Protein AF-A0A7U6L8L2-F1 (afdb_monomer_lite)

Foldseek 3Di:
DVVVVVVVVVVVVVPPPDPPQAPQCAVVADPDDDDDQPQQEKKWKDFDADPQKKKKKKFWWDDPRYQDPDQDPVVVVVCVDPVNVCVRQPDDDLPPLVQECAWRIKMWIWDPPVFTKIKIWTWGHHNVSDIDIDIDIDGDDPVLRVLLVVLLVVSQPDRDTHMYTDGPDTMWMWIDHRGMIIIDDLVPDDPSRVSNVVSVCVRCVVVDDPNVVVSVVVRVVVVVVVVCVVVVHDPVNVVVVD

pLDDT: mean 79.62, std 19.55, range [29.61, 98.56]

Radius of gyration: 21.27 Å; chains: 1; bounding box: 52×47×81 Å

Secondary structure (DSSP, 8-state):
-HHHHHHHHHHHTT-S---TTS-TTGGG-----SS---EEEEEEEEE----SSEEEEEESSPPTT-S----SHHHHHHH-SHHHHHHHHT---TT-GGGTTEEEEEEEEEEEESEEEEEEEEEEE-TTS-EEEEEEEE---HHHHHHHHHHHHHHHH----EEEEEES-S-EEEEEETTEEEEE-GGG--HHHHHHHHHHHHHTTTTS-HHHHHHHHHHHHHHHHHHHHHTT--HHHHHTT-

Structure (mmCIF, N/CA/C/O backbone):
data_AF-A0A7U6L8L2-F1
#
_entry.id   AF-A0A7U6L8L2-F1
#
loop_
_atom_site.group_PDB
_atom_site.id
_atom_site.type_symbol
_atom_site.label_atom_id
_atom_site.label_alt_id
_atom_site.label_comp_id
_atom_site.label_asym_id
_atom_site.label_entity_id
_atom_site.label_seq_id
_atom_site.pdbx_PDB_ins_code
_atom_site.Cartn_x
_atom_site.Cartn_y
_atom_site.Cartn_z
_atom_site.occupancy
_atom_site.B_iso_or_equiv
_atom_site.auth_seq_id
_atom_site.auth_comp_id
_atom_site.auth_asym_id
_atom_site.auth_atom_id
_atom_site.pdbx_PDB_model_num
ATOM 1 N N . MET A 1 1 ? 17.438 -19.383 -56.020 1.00 48.81 1 MET A N 1
ATOM 2 C CA . MET A 1 1 ? 16.229 -19.776 -55.254 1.00 48.81 1 MET A CA 1
ATOM 3 C C . MET A 1 1 ? 16.523 -20.177 -53.806 1.00 48.81 1 MET A C 1
ATOM 5 O O . MET A 1 1 ? 15.829 -19.690 -52.927 1.00 48.81 1 MET A O 1
ATOM 9 N N . ILE A 1 2 ? 17.578 -20.956 -53.531 1.00 43.34 2 ILE A N 1
ATOM 10 C CA . ILE A 1 2 ? 17.928 -21.450 -52.177 1.00 43.34 2 ILE A CA 1
ATOM 11 C C . ILE A 1 2 ? 18.178 -20.325 -51.143 1.00 43.34 2 ILE A C 1
ATOM 13 O O . ILE A 1 2 ? 17.771 -20.446 -49.993 1.00 43.34 2 ILE A O 1
ATOM 17 N N . LYS A 1 3 ? 18.731 -19.172 -51.554 1.00 38.34 3 LYS A N 1
ATOM 18 C CA . LYS A 1 3 ? 18.965 -18.026 -50.648 1.00 38.34 3 LYS A CA 1
ATOM 19 C C . LYS A 1 3 ? 17.686 -17.360 -50.105 1.00 38.34 3 LYS A C 1
ATOM 21 O O . LYS A 1 3 ? 17.733 -16.796 -49.020 1.00 38.34 3 LYS A O 1
ATOM 26 N N . LYS A 1 4 ? 16.546 -17.435 -50.813 1.00 39.81 4 LYS A N 1
ATOM 27 C CA . LYS A 1 4 ? 15.273 -16.851 -50.336 1.00 39.81 4 LYS A CA 1
ATOM 28 C C . LYS A 1 4 ? 14.567 -17.747 -49.308 1.00 39.81 4 LYS A C 1
ATOM 30 O O . LYS A 1 4 ? 13.945 -17.227 -48.392 1.00 39.81 4 LYS A O 1
ATOM 35 N N . ILE A 1 5 ? 14.725 -19.070 -49.414 1.00 50.59 5 ILE A N 1
ATOM 36 C CA . ILE A 1 5 ? 14.160 -20.034 -48.453 1.00 50.59 5 ILE A CA 1
ATOM 37 C C . ILE A 1 5 ? 14.922 -19.985 -47.122 1.00 50.59 5 ILE A C 1
ATOM 39 O O . ILE A 1 5 ? 14.301 -20.038 -46.067 1.00 50.59 5 ILE A O 1
ATOM 43 N N . LEU A 1 6 ? 16.246 -19.782 -47.155 1.00 39.09 6 LEU A N 1
ATOM 44 C CA . LEU A 1 6 ? 17.043 -19.608 -45.936 1.00 39.09 6 LEU A CA 1
ATOM 45 C C . LEU A 1 6 ? 16.672 -18.319 -45.183 1.00 39.09 6 LEU A C 1
ATOM 47 O O . LEU A 1 6 ? 16.609 -18.323 -43.962 1.00 39.09 6 LEU A O 1
ATOM 51 N N . PHE A 1 7 ? 16.356 -17.237 -45.903 1.00 39.62 7 PHE A N 1
ATOM 52 C CA . PHE A 1 7 ? 15.913 -15.980 -45.292 1.00 39.62 7 PHE A CA 1
ATOM 53 C C . PHE A 1 7 ? 14.522 -16.109 -44.652 1.00 39.62 7 PHE A C 1
ATOM 55 O O . PHE A 1 7 ? 14.293 -15.584 -43.570 1.00 39.62 7 PHE A O 1
ATOM 62 N N . ILE A 1 8 ? 13.612 -16.870 -45.270 1.00 46.16 8 ILE A N 1
ATOM 63 C CA . ILE A 1 8 ? 12.299 -17.179 -44.684 1.00 46.16 8 ILE A CA 1
ATOM 64 C C . ILE A 1 8 ? 12.443 -18.115 -43.475 1.00 46.16 8 ILE A C 1
ATOM 66 O O . ILE A 1 8 ? 11.781 -17.890 -42.472 1.00 46.16 8 ILE A O 1
ATOM 70 N N . MET A 1 9 ? 13.355 -19.095 -43.499 1.00 40.25 9 MET A N 1
ATOM 71 C CA . MET A 1 9 ? 13.634 -19.923 -42.318 1.00 40.25 9 MET A CA 1
ATOM 72 C C . MET A 1 9 ? 14.294 -19.139 -41.178 1.00 40.25 9 MET A C 1
ATOM 74 O O . MET A 1 9 ? 13.956 -19.415 -40.039 1.00 40.25 9 MET A O 1
ATOM 78 N N . ILE A 1 10 ? 15.133 -18.131 -41.452 1.00 43.34 10 ILE A N 1
ATOM 79 C CA . ILE A 1 10 ? 15.680 -17.220 -40.422 1.00 43.34 10 ILE A CA 1
ATOM 80 C C . ILE A 1 10 ? 14.584 -16.302 -39.849 1.00 43.34 10 ILE A C 1
ATOM 82 O O . ILE A 1 10 ? 14.576 -16.009 -38.656 1.00 43.34 10 ILE A O 1
ATOM 86 N N . MET A 1 11 ? 13.620 -15.885 -40.675 1.00 32.75 11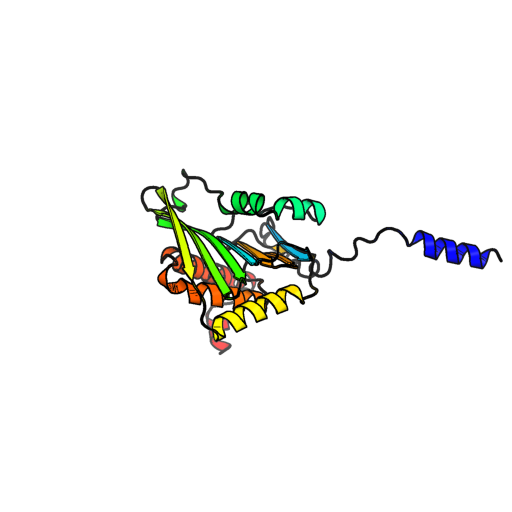 MET A N 1
ATOM 87 C CA . MET A 1 11 ? 12.469 -15.090 -40.224 1.00 32.75 11 MET A CA 1
ATOM 88 C C . MET A 1 11 ? 11.449 -15.929 -39.434 1.00 32.75 11 MET A C 1
ATOM 90 O O . MET A 1 11 ? 10.805 -15.401 -38.535 1.00 32.75 11 MET A O 1
ATOM 94 N N . ILE A 1 12 ? 11.328 -17.232 -39.717 1.00 39.94 12 ILE A N 1
ATOM 95 C CA . ILE A 1 12 ? 10.442 -18.161 -38.992 1.00 39.94 12 ILE A CA 1
ATOM 96 C C . ILE A 1 12 ? 11.136 -18.749 -37.748 1.00 39.94 12 ILE A C 1
ATOM 98 O O . ILE A 1 12 ? 10.475 -18.968 -36.737 1.00 39.94 12 ILE A O 1
ATOM 102 N N . SER A 1 13 ? 12.463 -18.926 -37.750 1.00 32.91 13 SER A N 1
ATOM 103 C CA . SER A 1 13 ? 13.227 -19.368 -36.570 1.00 32.91 13 SER A CA 1
ATOM 104 C C . SER A 1 13 ? 13.398 -18.279 -35.508 1.00 32.91 13 SER A C 1
ATOM 106 O O . SER A 1 13 ? 13.868 -18.577 -34.416 1.00 32.91 13 SER A O 1
ATOM 108 N N . ASN A 1 14 ? 13.005 -17.038 -35.811 1.00 31.36 14 ASN A N 1
ATOM 109 C CA . ASN A 1 14 ? 12.855 -15.961 -34.831 1.00 31.36 14 ASN A CA 1
ATOM 110 C C . ASN A 1 14 ? 11.436 -15.869 -34.248 1.00 31.36 14 ASN A C 1
ATOM 112 O O . ASN A 1 14 ? 11.175 -14.988 -33.437 1.00 31.36 14 ASN A O 1
ATOM 116 N N . ILE A 1 15 ? 10.538 -16.811 -34.564 1.00 35.72 15 ILE A N 1
ATOM 117 C CA . ILE A 1 15 ? 9.356 -17.080 -33.731 1.00 35.72 15 ILE A CA 1
ATOM 118 C C . ILE A 1 15 ? 9.790 -18.035 -32.610 1.00 35.72 15 ILE A C 1
ATOM 120 O O . ILE A 1 15 ? 9.307 -19.153 -32.457 1.00 35.72 15 ILE A O 1
ATOM 124 N N . VAL A 1 16 ? 10.772 -17.591 -31.832 1.00 29.61 16 VAL A N 1
ATOM 125 C CA . VAL A 1 16 ? 10.912 -18.022 -30.448 1.00 29.61 16 VAL A CA 1
ATOM 126 C C . VAL A 1 16 ? 10.099 -16.997 -29.683 1.00 29.61 16 VAL A C 1
ATOM 128 O O . VAL A 1 16 ? 10.409 -15.813 -29.756 1.00 29.61 16 VAL A O 1
ATOM 131 N N . TYR A 1 17 ? 9.026 -17.443 -29.029 1.00 37.16 17 TYR A N 1
ATOM 132 C CA . TYR A 1 17 ? 8.234 -16.645 -28.096 1.00 37.16 17 TYR A CA 1
ATOM 133 C C . TYR A 1 17 ? 9.176 -15.822 -27.203 1.00 37.16 17 TYR A C 1
ATOM 135 O O . TYR A 1 17 ? 9.790 -16.364 -26.283 1.00 37.16 17 TYR A O 1
ATOM 143 N N . SER A 1 18 ? 9.347 -14.533 -27.508 1.00 30.53 18 SER A N 1
ATOM 144 C CA . SER A 1 18 ? 10.172 -13.644 -26.706 1.00 30.53 18 SER A CA 1
ATOM 145 C C . SER A 1 18 ? 9.312 -13.096 -25.571 1.00 30.53 18 SER A C 1
ATOM 147 O O . SER A 1 18 ? 8.365 -12.336 -25.764 1.00 30.53 18 SER A O 1
ATOM 149 N N . GLU A 1 19 ? 9.656 -13.483 -24.346 1.00 36.69 19 GLU A N 1
ATOM 150 C CA . GLU A 1 19 ? 9.298 -12.783 -23.111 1.00 36.69 19 GLU A CA 1
ATOM 151 C C . GLU A 1 19 ? 9.963 -11.391 -23.067 1.00 36.69 19 GLU A C 1
ATOM 153 O O . GLU A 1 19 ? 10.765 -11.074 -22.185 1.00 36.69 19 GLU A O 1
ATOM 158 N N . GLU A 1 20 ? 9.689 -10.536 -24.050 1.00 40.91 20 GLU A N 1
ATOM 159 C CA . GLU A 1 20 ? 10.358 -9.235 -24.183 1.00 40.91 20 GLU A CA 1
ATOM 160 C C . GLU A 1 20 ? 9.822 -8.163 -23.227 1.00 40.91 20 GLU A C 1
ATOM 162 O O . GLU A 1 20 ? 10.378 -7.075 -23.142 1.00 40.91 20 GLU A O 1
ATOM 167 N N . TYR A 1 21 ? 8.792 -8.469 -22.440 1.00 48.25 21 TYR A N 1
ATOM 168 C CA . TYR A 1 21 ? 8.048 -7.452 -21.703 1.00 48.25 21 TYR A CA 1
ATOM 169 C C . TYR A 1 21 ? 8.384 -7.338 -20.209 1.00 48.25 21 TYR A C 1
ATOM 171 O O . TYR A 1 21 ? 8.070 -6.321 -19.613 1.00 48.25 21 TYR A O 1
ATOM 179 N N . PHE A 1 22 ? 9.076 -8.283 -19.565 1.00 57.56 22 PHE A N 1
ATOM 180 C CA . PHE A 1 22 ? 9.413 -8.167 -18.130 1.00 57.56 22 PHE A CA 1
ATOM 181 C C . PHE A 1 22 ? 10.868 -7.721 -17.897 1.00 57.56 22 PHE A C 1
ATOM 183 O O . PHE A 1 22 ? 11.613 -8.346 -17.141 1.00 57.56 22 PHE A O 1
ATOM 190 N N . ARG A 1 23 ? 11.315 -6.669 -18.601 1.00 51.56 23 ARG A N 1
ATOM 191 C CA . ARG A 1 23 ? 12.708 -6.177 -18.533 1.00 51.56 23 ARG A CA 1
ATOM 192 C C . ARG A 1 23 ? 12.883 -4.665 -18.394 1.00 51.56 23 ARG A C 1
ATOM 194 O O . ARG A 1 23 ? 13.972 -4.269 -17.988 1.00 51.56 23 ARG A O 1
ATOM 201 N N . ASP A 1 24 ? 11.868 -3.839 -18.652 1.00 57.28 24 ASP A N 1
ATOM 202 C CA . ASP A 1 24 ? 12.045 -2.375 -18.726 1.00 57.28 24 ASP A CA 1
ATOM 203 C C . ASP A 1 24 ? 12.594 -1.779 -17.424 1.00 57.28 24 ASP A C 1
ATOM 205 O O . ASP A 1 24 ? 13.433 -0.880 -17.446 1.00 57.28 24 ASP A O 1
ATOM 209 N N . LEU A 1 25 ? 12.193 -2.336 -16.277 1.00 56.94 25 LEU A N 1
ATOM 210 C CA . LEU A 1 25 ? 12.665 -1.874 -14.970 1.00 56.94 25 LEU A CA 1
ATOM 211 C C . LEU A 1 25 ? 13.919 -2.587 -14.441 1.00 56.94 25 LEU A C 1
ATOM 213 O O . LEU A 1 25 ? 14.456 -2.184 -13.410 1.00 56.94 25 LEU A O 1
ATOM 217 N N . LYS A 1 26 ? 14.432 -3.603 -15.143 1.00 49.94 26 LYS A N 1
ATOM 218 C CA . LYS A 1 26 ? 15.607 -4.376 -14.700 1.00 49.94 26 LYS A CA 1
ATOM 219 C C . LYS A 1 26 ? 16.873 -3.512 -14.608 1.00 49.94 26 LYS A C 1
ATOM 221 O O . LYS A 1 26 ? 17.771 -3.809 -13.831 1.00 49.94 26 LYS A O 1
ATOM 226 N N . TYR A 1 27 ? 16.938 -2.422 -15.370 1.00 45.12 27 TYR A N 1
ATOM 227 C CA . TYR A 1 27 ? 18.071 -1.493 -15.375 1.00 45.12 27 TYR A CA 1
ATOM 228 C C . TYR A 1 27 ? 18.086 -0.513 -14.188 1.00 45.12 27 TYR A C 1
ATOM 230 O O . TYR A 1 27 ? 19.086 0.173 -13.996 1.00 45.12 27 TYR A O 1
ATOM 238 N N . PHE A 1 28 ? 17.025 -0.475 -13.370 1.00 50.78 28 PHE A N 1
ATOM 239 C CA . PHE A 1 28 ? 16.993 0.266 -12.100 1.00 50.78 28 PHE A CA 1
ATOM 240 C C . PHE A 1 28 ? 17.526 -0.563 -10.919 1.00 50.78 28 PHE A C 1
ATOM 242 O O . PHE A 1 28 ? 17.421 -0.137 -9.769 1.00 50.78 28 PHE A O 1
ATOM 249 N N . GLU A 1 29 ? 18.086 -1.754 -11.174 1.00 49.66 29 GLU A N 1
ATOM 250 C CA . GLU A 1 29 ? 18.774 -2.533 -10.146 1.00 49.66 29 GLU A CA 1
ATOM 251 C C . GLU A 1 29 ? 19.858 -1.673 -9.477 1.00 49.66 29 GLU A C 1
ATOM 253 O O . GLU A 1 29 ? 20.741 -1.124 -10.138 1.00 49.66 29 GLU A O 1
ATOM 258 N N . TYR A 1 30 ? 19.799 -1.566 -8.145 1.00 49.44 30 TYR A N 1
ATOM 259 C CA . TYR A 1 30 ? 20.878 -0.962 -7.372 1.00 49.44 30 TYR A CA 1
ATOM 260 C C . TYR A 1 30 ? 22.165 -1.741 -7.660 1.00 49.44 30 TYR A C 1
ATOM 262 O O . TYR A 1 30 ? 22.323 -2.884 -7.225 1.00 49.44 30 TYR A O 1
ATOM 270 N N . ALA A 1 31 ? 23.082 -1.122 -8.405 1.00 41.44 31 ALA A N 1
ATOM 271 C CA . ALA A 1 31 ? 24.389 -1.700 -8.658 1.00 41.44 31 ALA A CA 1
ATOM 272 C C . ALA A 1 31 ? 25.103 -1.941 -7.319 1.00 41.44 31 ALA A C 1
ATOM 274 O O . ALA A 1 31 ? 25.071 -1.093 -6.421 1.00 41.44 31 ALA A O 1
ATOM 275 N N . TYR A 1 32 ? 25.731 -3.112 -7.198 1.00 42.34 32 TYR A N 1
ATOM 276 C CA . TYR A 1 32 ? 26.595 -3.475 -6.080 1.00 42.34 32 TYR A CA 1
ATOM 277 C C . TYR A 1 32 ? 27.596 -2.350 -5.817 1.00 42.34 32 TYR A C 1
ATOM 279 O O . TYR A 1 32 ? 28.474 -2.095 -6.638 1.00 42.34 32 TYR A O 1
ATOM 287 N N . ILE A 1 33 ? 27.502 -1.706 -4.658 1.00 39.75 33 ILE A N 1
ATOM 288 C CA . ILE A 1 33 ? 28.600 -0.896 -4.140 1.00 39.75 33 ILE A CA 1
ATOM 289 C C . ILE A 1 33 ? 28.759 -1.272 -2.676 1.00 39.75 33 ILE A C 1
ATOM 291 O O . ILE A 1 33 ? 27.804 -1.181 -1.907 1.00 39.75 33 ILE A O 1
ATOM 295 N N . ASN A 1 34 ? 29.962 -1.742 -2.342 1.00 38.78 34 ASN A N 1
ATOM 296 C CA . ASN A 1 34 ? 30.414 -2.036 -0.986 1.00 38.78 34 ASN A CA 1
ATOM 297 C C . ASN A 1 34 ? 29.992 -0.931 0.003 1.00 38.78 34 ASN A C 1
ATOM 299 O O . ASN A 1 34 ? 30.147 0.245 -0.332 1.00 38.78 34 ASN A O 1
ATOM 303 N N . PRO A 1 35 ? 29.541 -1.273 1.225 1.00 45.44 35 PRO A N 1
ATOM 304 C CA . PRO A 1 35 ? 29.482 -2.614 1.826 1.00 45.44 35 PRO A CA 1
ATOM 305 C C . PRO A 1 35 ? 28.251 -3.430 1.364 1.00 45.44 35 PRO A C 1
ATOM 307 O O . PRO A 1 35 ? 27.334 -2.866 0.765 1.00 45.44 35 PRO A O 1
ATOM 310 N N . PRO A 1 36 ? 28.205 -4.760 1.600 1.00 45.50 36 PRO A N 1
ATOM 311 C CA . PRO A 1 36 ? 27.124 -5.614 1.116 1.00 45.50 36 PRO A CA 1
ATOM 312 C C . PRO A 1 36 ? 25.830 -5.306 1.871 1.00 45.50 36 PRO A C 1
ATOM 314 O O . PRO A 1 36 ? 25.590 -5.794 2.972 1.00 45.50 36 PRO A O 1
ATOM 317 N N . ILE A 1 37 ? 24.973 -4.494 1.264 1.00 50.16 37 ILE A N 1
ATOM 318 C CA . ILE A 1 37 ? 23.575 -4.418 1.667 1.00 50.16 37 ILE A CA 1
ATOM 319 C C . ILE A 1 37 ? 22.944 -5.747 1.243 1.00 50.16 37 ILE A C 1
ATOM 321 O O . ILE A 1 37 ? 23.036 -6.125 0.075 1.00 50.16 37 ILE A O 1
ATOM 325 N N . SER A 1 38 ? 22.338 -6.474 2.186 1.00 49.59 38 SER A N 1
ATOM 326 C CA . SER A 1 38 ? 21.529 -7.656 1.873 1.00 49.59 38 SER A CA 1
ATOM 327 C C . SER A 1 38 ? 20.397 -7.228 0.939 1.00 49.59 38 SER A C 1
ATOM 329 O O . SER A 1 38 ? 19.406 -6.641 1.368 1.00 49.59 38 SER A O 1
ATOM 331 N N . ILE A 1 39 ? 20.572 -7.472 -0.357 1.00 52.81 39 ILE A N 1
ATOM 332 C CA . ILE A 1 39 ? 19.484 -7.447 -1.324 1.00 52.81 39 ILE A CA 1
ATOM 333 C C . ILE A 1 39 ? 18.748 -8.764 -1.128 1.00 52.81 39 ILE A C 1
ATOM 335 O O . ILE A 1 39 ? 19.215 -9.816 -1.574 1.00 52.81 39 ILE A O 1
ATOM 339 N N . SER A 1 40 ? 17.616 -8.729 -0.442 1.00 56.94 40 SER A N 1
ATOM 340 C CA . SER A 1 40 ? 16.796 -9.928 -0.274 1.00 56.94 40 SER A CA 1
ATOM 341 C C . SER A 1 40 ? 15.349 -9.740 -0.731 1.00 56.94 40 SER A C 1
ATOM 343 O O . SER A 1 40 ? 14.648 -10.744 -0.912 1.00 56.94 40 SER A O 1
ATOM 345 N N . GLU A 1 41 ? 14.974 -8.503 -1.069 1.00 71.94 41 GLU A N 1
ATOM 346 C CA . GLU A 1 41 ? 13.661 -8.108 -1.563 1.00 71.94 41 GLU A CA 1
ATOM 347 C C . GLU A 1 41 ? 13.691 -7.637 -3.022 1.00 71.94 41 GLU A C 1
ATOM 349 O O . GLU A 1 41 ? 14.720 -7.241 -3.583 1.00 71.94 41 GLU A O 1
ATOM 354 N N . ARG A 1 42 ? 12.528 -7.727 -3.668 1.00 80.00 42 ARG A N 1
ATOM 355 C CA . ARG A 1 42 ? 12.320 -7.277 -5.042 1.00 80.00 42 ARG A CA 1
ATOM 356 C C . ARG A 1 42 ? 11.038 -6.488 -5.142 1.00 80.00 42 ARG A C 1
ATOM 358 O O . ARG A 1 42 ? 9.999 -6.925 -4.653 1.00 80.00 42 ARG A O 1
ATOM 365 N N . ASN A 1 43 ? 11.140 -5.384 -5.859 1.00 86.06 43 ASN A N 1
ATOM 366 C CA . ASN A 1 43 ? 10.008 -4.607 -6.309 1.00 86.06 43 ASN A CA 1
ATOM 367 C C . ASN A 1 43 ? 9.533 -5.154 -7.655 1.00 86.06 43 ASN A C 1
ATOM 369 O O . ASN A 1 43 ? 10.350 -5.553 -8.487 1.00 86.06 43 ASN A O 1
ATOM 373 N N . TYR A 1 44 ? 8.225 -5.135 -7.874 1.00 89.62 44 TYR A N 1
ATOM 374 C CA . TYR A 1 44 ? 7.560 -5.622 -9.072 1.00 89.62 44 TYR A CA 1
ATOM 375 C C . TYR A 1 44 ? 6.600 -4.560 -9.602 1.00 89.62 44 TYR A C 1
ATOM 377 O O . TYR A 1 44 ? 5.847 -3.955 -8.843 1.00 89.62 44 TYR A O 1
ATOM 385 N N . VAL A 1 45 ? 6.591 -4.371 -10.915 1.00 91.94 45 VAL A N 1
ATOM 386 C CA . VAL A 1 45 ? 5.557 -3.625 -11.634 1.00 91.94 45 VAL A CA 1
ATOM 387 C C . VAL A 1 45 ? 5.101 -4.512 -12.778 1.00 91.94 45 VAL A C 1
ATOM 389 O O . VAL A 1 45 ? 5.900 -4.923 -13.615 1.00 91.94 45 VAL A O 1
ATOM 392 N N . ILE A 1 46 ? 3.825 -4.865 -12.803 1.00 92.06 46 ILE A N 1
ATOM 393 C CA . ILE A 1 46 ? 3.300 -5.904 -13.680 1.00 92.06 46 ILE A CA 1
ATOM 394 C C . ILE A 1 46 ? 2.047 -5.378 -14.357 1.00 92.06 46 ILE A C 1
ATOM 396 O O . ILE A 1 46 ? 1.067 -5.044 -13.697 1.00 92.06 46 ILE A O 1
ATOM 400 N N . LYS A 1 47 ? 2.050 -5.368 -15.689 1.00 91.19 47 LYS A N 1
ATOM 401 C CA . LYS A 1 47 ? 0.816 -5.221 -16.462 1.00 91.19 47 LYS A CA 1
ATOM 402 C C . LYS A 1 47 ? -0.006 -6.495 -16.340 1.00 91.19 47 LYS A C 1
ATOM 404 O O . LYS A 1 47 ? 0.443 -7.575 -16.759 1.00 91.19 47 LYS A O 1
ATOM 409 N N . HIS A 1 48 ? -1.186 -6.362 -15.755 1.00 91.38 48 HIS A N 1
ATOM 410 C CA . HIS A 1 48 ? -2.087 -7.469 -15.485 1.00 91.38 48 HIS A CA 1
ATOM 411 C C . HIS A 1 48 ? -3.515 -6.947 -15.346 1.00 91.38 48 HIS A C 1
ATOM 413 O O . HIS A 1 48 ? -3.750 -5.971 -14.644 1.00 91.38 48 HIS A O 1
ATOM 419 N N . LYS A 1 49 ? -4.464 -7.604 -16.013 1.00 92.12 49 LYS A N 1
ATOM 420 C CA . LYS A 1 49 ? -5.875 -7.234 -15.931 1.00 92.12 49 LYS A CA 1
ATOM 421 C C . LYS A 1 49 ? -6.474 -7.800 -14.645 1.00 92.12 49 LYS A C 1
ATOM 423 O O . LYS A 1 49 ? -6.580 -9.015 -14.510 1.00 92.12 49 LYS A O 1
ATOM 428 N N . ASN A 1 50 ? -6.870 -6.919 -13.738 1.00 88.56 50 ASN A N 1
ATOM 429 C CA . ASN A 1 50 ? -7.480 -7.246 -12.455 1.00 88.56 50 ASN A CA 1
ATOM 430 C C . ASN A 1 50 ? -9.006 -7.059 -12.494 1.00 88.56 50 ASN A C 1
ATOM 432 O O . ASN A 1 50 ? -9.605 -6.728 -13.521 1.00 88.56 50 ASN A O 1
ATOM 436 N N . GLU A 1 51 ? -9.648 -7.269 -11.344 1.00 82.19 51 GLU A N 1
ATOM 437 C CA . GLU A 1 51 ? -11.027 -6.839 -11.116 1.00 82.19 51 GLU A CA 1
ATOM 438 C C . GLU A 1 51 ? -11.174 -5.319 -11.307 1.00 82.19 51 GLU A C 1
ATOM 440 O O . GLU A 1 51 ? -10.226 -4.558 -11.128 1.00 82.19 51 GLU A O 1
ATOM 445 N N . ASN A 1 52 ? -12.389 -4.857 -11.620 1.00 81.25 52 ASN A N 1
ATOM 446 C CA . ASN A 1 52 ? -12.692 -3.434 -11.811 1.00 81.25 52 ASN A CA 1
ATOM 447 C C . ASN A 1 52 ? -12.806 -2.672 -10.470 1.00 81.25 52 ASN A C 1
ATOM 449 O O . ASN A 1 52 ? -13.811 -2.019 -10.185 1.00 81.25 52 ASN A O 1
ATOM 453 N N . LYS A 1 53 ? -11.798 -2.821 -9.610 1.00 88.56 53 LYS A N 1
ATOM 454 C CA . LYS A 1 53 ? -11.628 -2.120 -8.335 1.00 88.56 53 LYS A CA 1
ATOM 455 C C . LYS A 1 53 ? -10.139 -1.892 -8.101 1.00 88.56 53 LYS A C 1
ATOM 457 O O . LYS A 1 53 ? -9.324 -2.703 -8.533 1.00 88.56 53 LYS A O 1
ATOM 462 N N . THR A 1 54 ? -9.797 -0.824 -7.388 1.00 95.44 54 THR A N 1
ATOM 463 C CA . THR A 1 54 ? -8.409 -0.607 -6.962 1.00 95.44 54 THR A CA 1
ATOM 464 C C . THR A 1 54 ? -8.239 -1.055 -5.518 1.00 95.44 54 THR A C 1
ATOM 466 O O . THR A 1 54 ? -9.038 -0.685 -4.658 1.00 95.44 54 THR A O 1
ATOM 469 N N . VAL A 1 55 ? -7.209 -1.852 -5.243 1.00 97.25 55 VAL A N 1
ATOM 470 C CA . VAL A 1 55 ? -6.850 -2.304 -3.894 1.00 97.25 55 VAL A CA 1
ATOM 471 C C . VAL A 1 55 ? -5.434 -1.851 -3.582 1.00 97.25 55 VAL A C 1
ATOM 473 O O . VAL A 1 55 ? -4.530 -2.028 -4.392 1.00 97.25 55 VAL A O 1
ATOM 476 N N . PHE A 1 56 ? -5.243 -1.277 -2.402 1.00 96.88 56 PHE A N 1
ATOM 477 C CA . PHE A 1 56 ? -3.959 -0.770 -1.945 1.00 96.88 56 PHE A CA 1
ATOM 478 C C . PHE A 1 56 ? -3.635 -1.387 -0.584 1.00 96.88 56 PHE A C 1
ATOM 480 O O . PHE A 1 56 ? -4.195 -0.980 0.430 1.00 96.88 56 PHE A O 1
ATOM 487 N N . TYR A 1 57 ? -2.730 -2.359 -0.548 1.00 96.44 57 TYR A N 1
ATOM 488 C CA . TYR A 1 57 ? -2.203 -2.925 0.691 1.00 96.44 57 TYR A CA 1
ATOM 489 C C . TYR A 1 57 ? -0.977 -2.152 1.157 1.00 96.44 57 TYR A C 1
ATOM 491 O O . TYR A 1 57 ? -0.118 -1.805 0.346 1.00 96.44 57 TYR A O 1
ATOM 499 N N . PHE A 1 58 ? -0.854 -1.932 2.462 1.00 94.12 58 PHE A N 1
ATOM 500 C CA . PHE A 1 58 ? 0.292 -1.238 3.035 1.00 94.12 58 PHE A CA 1
ATOM 501 C C . PHE A 1 58 ? 0.669 -1.782 4.410 1.00 94.12 58 PHE A C 1
ATOM 503 O O . PHE A 1 58 ? -0.173 -2.157 5.226 1.00 94.12 58 PHE A O 1
ATOM 510 N N . ARG A 1 59 ? 1.974 -1.810 4.670 1.00 91.38 59 ARG A N 1
ATOM 511 C CA . ARG A 1 59 ? 2.566 -2.185 5.952 1.00 91.38 59 ARG A CA 1
ATOM 512 C C . ARG A 1 59 ? 3.864 -1.424 6.137 1.00 91.38 59 ARG A C 1
ATOM 514 O O . ARG A 1 59 ? 4.686 -1.406 5.229 1.00 91.38 59 ARG A O 1
ATOM 521 N N . LEU A 1 60 ? 4.055 -0.822 7.310 1.00 87.38 60 LEU A N 1
ATOM 522 C CA . LEU A 1 60 ? 5.207 0.053 7.548 1.00 87.38 60 LEU A CA 1
ATOM 523 C C . LEU A 1 60 ? 6.455 -0.692 8.033 1.00 87.38 60 LEU A C 1
ATOM 525 O O . LEU A 1 60 ? 7.567 -0.186 7.918 1.00 87.38 60 LEU A O 1
ATOM 529 N N . LYS A 1 61 ? 6.274 -1.906 8.559 1.00 80.62 61 LYS A N 1
ATOM 530 C CA . LYS A 1 61 ? 7.357 -2.799 8.970 1.00 80.62 61 LYS A CA 1
ATOM 531 C C . LYS A 1 61 ? 7.428 -3.982 8.016 1.00 80.62 61 LYS A C 1
ATOM 533 O O . LYS A 1 61 ? 6.594 -4.888 8.106 1.00 80.62 61 LYS A O 1
ATOM 538 N N . GLY A 1 62 ? 8.403 -3.947 7.112 1.00 69.06 62 GLY A N 1
ATOM 539 C CA . GLY A 1 62 ? 8.642 -4.968 6.097 1.00 69.06 62 GLY A CA 1
ATOM 540 C C . GLY A 1 62 ? 8.691 -6.383 6.670 1.00 69.06 62 GLY A C 1
ATOM 541 O O . GLY A 1 62 ? 9.056 -6.613 7.828 1.00 69.06 62 GLY A O 1
ATOM 542 N N . LEU A 1 63 ? 8.274 -7.342 5.851 1.00 70.25 63 LEU A N 1
ATOM 543 C CA . LEU A 1 63 ? 8.315 -8.754 6.195 1.00 70.25 63 LEU A CA 1
ATOM 544 C C . LEU A 1 63 ? 9.609 -9.346 5.669 1.00 70.25 63 LEU A C 1
ATOM 546 O O . LEU A 1 63 ? 9.870 -9.311 4.473 1.00 70.25 63 LEU A O 1
ATOM 550 N N . TYR A 1 64 ? 10.386 -9.939 6.572 1.00 63.88 64 TYR A N 1
ATOM 551 C CA . TYR A 1 64 ? 11.654 -10.563 6.225 1.00 63.88 64 TYR A CA 1
ATOM 552 C C . TYR A 1 64 ? 11.485 -11.530 5.036 1.00 63.88 64 TYR A C 1
ATOM 554 O O . TYR A 1 64 ? 10.724 -12.497 5.142 1.00 63.88 64 TYR A O 1
ATOM 562 N N . ARG A 1 65 ? 12.248 -11.285 3.953 1.00 65.81 65 ARG A N 1
ATOM 563 C CA . ARG A 1 65 ? 12.328 -12.033 2.671 1.00 65.81 65 ARG A CA 1
ATOM 564 C C . ARG A 1 65 ? 11.360 -11.627 1.551 1.00 65.81 65 ARG A C 1
ATOM 566 O O . ARG A 1 65 ? 11.377 -12.291 0.509 1.00 65.81 65 ARG A O 1
ATOM 573 N N . GLY A 1 66 ? 10.575 -10.561 1.715 1.00 73.56 66 GLY A N 1
ATOM 574 C CA . GLY A 1 66 ? 9.626 -10.106 0.695 1.00 73.56 66 GLY A CA 1
ATOM 575 C C . GLY A 1 66 ? 8.557 -11.147 0.340 1.00 73.56 66 GLY A C 1
ATOM 576 O O . GLY A 1 66 ? 8.428 -12.194 0.978 1.00 73.56 66 GLY A O 1
ATOM 577 N N . ILE A 1 67 ? 7.760 -10.861 -0.694 1.00 84.00 67 ILE A N 1
ATOM 578 C CA . ILE A 1 67 ? 6.647 -11.737 -1.095 1.00 84.00 67 ILE A CA 1
ATOM 579 C C . ILE A 1 67 ? 7.103 -12.949 -1.924 1.00 84.00 67 ILE A C 1
ATOM 581 O O . ILE A 1 67 ? 6.603 -14.058 -1.746 1.00 84.00 67 ILE A O 1
ATOM 585 N N . THR A 1 68 ? 8.090 -12.759 -2.800 1.00 86.62 68 THR A N 1
ATOM 586 C CA . THR A 1 68 ? 8.764 -13.819 -3.558 1.00 86.62 68 THR A CA 1
ATOM 587 C C . THR A 1 68 ? 10.111 -13.316 -4.081 1.00 86.62 68 THR A C 1
ATOM 589 O O . THR A 1 68 ? 10.340 -12.110 -4.191 1.00 86.62 68 THR A O 1
ATOM 592 N N . ARG A 1 69 ? 10.999 -14.249 -4.438 1.00 80.69 69 ARG A N 1
ATOM 593 C CA . ARG A 1 69 ? 12.266 -13.999 -5.145 1.00 80.69 69 ARG A CA 1
ATOM 594 C C . ARG A 1 69 ? 12.239 -14.559 -6.566 1.00 80.69 69 ARG A C 1
ATOM 596 O O . ARG A 1 69 ? 13.303 -14.838 -7.128 1.00 80.69 69 ARG A O 1
ATOM 603 N N . SER A 1 70 ? 11.061 -14.748 -7.155 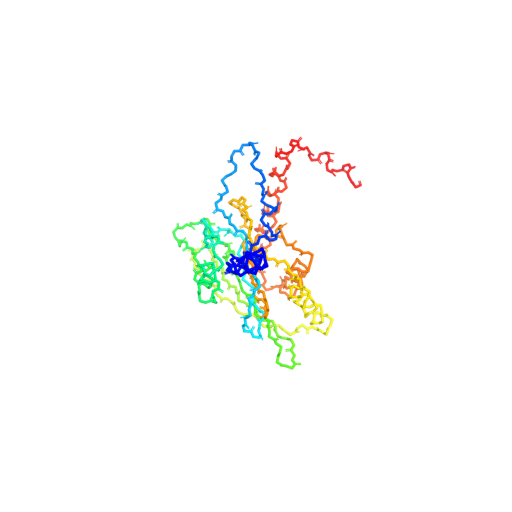1.00 84.31 70 SER A N 1
ATOM 604 C CA . SER A 1 70 ? 10.960 -15.150 -8.557 1.00 84.31 70 SER A CA 1
ATOM 605 C C . SER A 1 70 ? 11.237 -13.980 -9.506 1.00 84.31 70 SER A C 1
ATOM 607 O O . SER A 1 70 ? 11.077 -12.809 -9.155 1.00 84.31 70 SER A O 1
ATOM 609 N N . ARG A 1 71 ? 11.793 -14.305 -10.674 1.00 82.50 71 ARG A N 1
ATOM 610 C CA . ARG A 1 71 ? 11.987 -13.384 -11.810 1.00 82.50 71 ARG A CA 1
ATOM 611 C C . ARG A 1 71 ? 10.962 -13.643 -12.910 1.00 82.50 71 ARG A C 1
ATOM 613 O O . ARG A 1 71 ? 10.861 -12.844 -13.832 1.00 82.50 71 ARG A O 1
ATOM 620 N N . ASP A 1 72 ? 10.264 -14.766 -12.807 1.00 86.06 72 ASP A N 1
ATOM 621 C CA . ASP A 1 72 ? 9.281 -15.226 -13.762 1.00 86.06 72 ASP A CA 1
ATOM 622 C C . ASP A 1 72 ? 7.936 -14.566 -13.459 1.00 86.06 72 ASP A C 1
ATOM 624 O O . ASP A 1 72 ? 7.462 -14.579 -12.320 1.00 86.06 72 ASP A O 1
ATOM 628 N N . LYS A 1 73 ? 7.339 -13.943 -14.476 1.00 88.06 73 LYS A N 1
ATOM 629 C CA . LYS A 1 73 ? 6.102 -13.173 -14.315 1.00 88.06 73 LYS A CA 1
ATOM 630 C C . LYS A 1 73 ? 4.967 -14.049 -13.784 1.00 88.06 73 LYS A C 1
ATOM 632 O O . LYS A 1 73 ? 4.246 -13.614 -12.886 1.00 88.06 73 LYS A O 1
ATOM 637 N N . ASP A 1 74 ? 4.815 -15.257 -14.312 1.00 90.38 74 ASP A N 1
ATOM 638 C CA . ASP A 1 74 ? 3.698 -16.138 -13.975 1.00 90.38 74 ASP A CA 1
ATOM 639 C C . ASP A 1 74 ? 3.847 -16.710 -12.563 1.00 90.38 74 ASP A C 1
ATOM 641 O O . ASP A 1 74 ? 2.870 -16.815 -11.818 1.00 90.38 74 ASP A O 1
ATOM 645 N N . GLU A 1 75 ? 5.072 -17.013 -12.135 1.00 91.81 75 GLU A N 1
ATOM 646 C CA . GLU A 1 75 ? 5.366 -17.341 -10.744 1.00 91.81 75 GLU A CA 1
ATOM 647 C C . GLU A 1 75 ? 5.086 -16.177 -9.799 1.00 91.81 75 GLU A C 1
ATOM 649 O O . GLU A 1 75 ? 4.514 -16.401 -8.733 1.00 91.81 75 GLU A O 1
ATOM 654 N N . ILE A 1 76 ? 5.454 -14.945 -10.165 1.00 91.75 76 ILE A N 1
ATOM 655 C CA . ILE A 1 76 ? 5.169 -13.763 -9.341 1.00 91.75 76 ILE A CA 1
ATOM 656 C C . ILE A 1 76 ? 3.656 -13.569 -9.203 1.00 91.75 76 ILE A C 1
ATOM 658 O O . ILE A 1 76 ? 3.170 -13.365 -8.090 1.00 91.75 76 ILE A O 1
ATOM 662 N N . LEU A 1 77 ? 2.898 -13.690 -10.297 1.00 94.06 77 LEU A N 1
ATOM 663 C CA . LEU A 1 77 ? 1.443 -13.510 -10.300 1.00 94.06 77 LEU A CA 1
ATOM 664 C C . LEU A 1 77 ? 0.712 -14.482 -9.366 1.00 94.06 77 LEU A C 1
ATOM 666 O O . LEU A 1 77 ? -0.300 -14.097 -8.782 1.00 94.06 77 LEU A O 1
ATOM 670 N N . LYS A 1 78 ? 1.245 -15.689 -9.129 1.00 94.31 78 LYS A N 1
ATOM 671 C CA . LYS A 1 78 ? 0.686 -16.619 -8.128 1.00 94.31 78 LYS A CA 1
ATOM 672 C C . LYS A 1 78 ? 0.631 -16.002 -6.731 1.00 94.31 78 LYS A C 1
ATOM 674 O O . LYS A 1 78 ? -0.284 -16.311 -5.979 1.00 94.31 78 LYS A O 1
ATOM 679 N N . TYR A 1 79 ? 1.570 -15.123 -6.380 1.00 93.12 79 TYR A N 1
ATOM 680 C CA . TYR A 1 79 ? 1.593 -14.438 -5.084 1.00 93.12 79 TYR A CA 1
ATOM 681 C C . TYR A 1 79 ? 0.748 -13.159 -5.052 1.00 93.12 79 TYR A C 1
ATOM 683 O O . TYR A 1 79 ? 0.402 -12.696 -3.970 1.00 93.12 79 TYR A O 1
ATOM 691 N N . MET A 1 80 ? 0.404 -12.602 -6.213 1.00 93.00 80 MET A N 1
ATOM 692 C CA . MET A 1 80 ? -0.288 -11.314 -6.342 1.00 93.00 80 MET A CA 1
ATOM 693 C C . MET A 1 80 ? -1.815 -11.458 -6.433 1.00 93.00 80 MET A C 1
ATOM 695 O O . MET A 1 80 ? -2.497 -10.599 -6.987 1.00 93.00 80 MET A O 1
ATOM 699 N N . THR A 1 81 ? -2.368 -12.548 -5.900 1.00 93.19 81 THR A N 1
ATOM 700 C CA . THR A 1 81 ? -3.816 -12.699 -5.722 1.00 93.19 81 THR A CA 1
ATOM 701 C C . THR A 1 81 ? -4.255 -11.997 -4.439 1.00 93.19 81 THR A C 1
ATOM 703 O O . THR A 1 81 ? -3.476 -11.896 -3.491 1.00 93.19 81 THR A O 1
ATOM 706 N N . LEU A 1 82 ? -5.512 -11.545 -4.364 1.00 92.12 82 LEU A N 1
ATOM 707 C CA . LEU A 1 82 ? -6.029 -10.884 -3.156 1.00 92.12 82 LEU A CA 1
ATOM 708 C C . LEU A 1 82 ? -5.880 -11.761 -1.904 1.00 92.12 82 LEU A C 1
ATOM 710 O O . LEU A 1 82 ? -5.474 -11.271 -0.858 1.00 92.12 82 LEU A O 1
ATOM 714 N N . GLU A 1 83 ? -6.150 -13.062 -2.023 1.00 93.06 83 GLU A N 1
ATOM 715 C CA . GLU A 1 83 ? -5.982 -14.026 -0.930 1.00 93.06 83 GLU A CA 1
ATOM 716 C C . GLU A 1 83 ? -4.520 -14.122 -0.468 1.00 93.06 83 GLU A C 1
ATOM 718 O O . GLU A 1 83 ? -4.232 -14.052 0.728 1.00 93.06 83 GLU A O 1
ATOM 723 N N . ASN A 1 84 ? -3.576 -14.240 -1.406 1.00 93.75 84 ASN A N 1
ATOM 724 C CA . ASN A 1 84 ? -2.161 -14.372 -1.064 1.00 93.75 84 ASN A CA 1
ATOM 725 C C . ASN A 1 84 ? -1.565 -13.070 -0.529 1.00 93.75 84 ASN A C 1
ATOM 727 O O . ASN A 1 84 ? -0.719 -13.120 0.365 1.00 93.75 84 ASN A O 1
ATOM 731 N N . LEU A 1 85 ? -2.036 -11.919 -1.007 1.00 93.31 85 LEU A N 1
ATOM 732 C CA . LEU A 1 85 ? -1.670 -10.617 -0.459 1.00 93.31 85 LEU A CA 1
ATOM 733 C C . LEU A 1 85 ? -2.223 -10.443 0.955 1.00 93.31 85 LEU A C 1
ATOM 735 O O . LEU A 1 85 ? -1.466 -10.064 1.844 1.00 93.31 85 LEU A O 1
ATOM 739 N N . GLU A 1 86 ? -3.482 -10.795 1.212 1.00 92.88 86 GLU A N 1
ATOM 740 C CA . GLU A 1 86 ? -4.045 -10.756 2.567 1.00 92.88 86 GLU A CA 1
ATOM 741 C C . GLU A 1 86 ? -3.228 -11.634 3.528 1.00 92.88 86 GLU A C 1
ATOM 743 O O . GLU A 1 86 ? -2.804 -11.184 4.594 1.00 92.88 86 GLU A O 1
ATOM 748 N N . ASN A 1 87 ? -2.902 -12.860 3.108 1.00 92.25 87 ASN A N 1
ATOM 749 C CA . ASN A 1 87 ? -2.045 -13.777 3.860 1.00 92.25 87 ASN A CA 1
ATOM 750 C C . ASN A 1 87 ? -0.611 -13.267 4.025 1.00 92.25 87 ASN A C 1
ATOM 752 O O . ASN A 1 87 ? 0.053 -13.614 4.997 1.00 92.25 87 ASN A O 1
ATOM 756 N N . TYR A 1 88 ? -0.086 -12.498 3.074 1.00 91.44 88 TYR A N 1
ATOM 757 C CA . TYR A 1 88 ? 1.234 -11.891 3.183 1.00 91.44 88 TYR A CA 1
ATOM 758 C C . TYR A 1 88 ? 1.207 -10.755 4.206 1.00 91.44 88 TYR A C 1
ATOM 760 O O . TYR A 1 88 ? 1.918 -10.825 5.206 1.00 91.44 88 TYR A O 1
ATOM 768 N N . TYR A 1 89 ? 0.348 -9.754 4.010 1.00 91.75 89 TYR A N 1
ATOM 769 C CA . TYR A 1 89 ? 0.281 -8.552 4.843 1.00 91.75 89 TYR A CA 1
ATOM 770 C C . TYR A 1 89 ? -0.140 -8.832 6.288 1.00 91.75 89 TYR A C 1
ATOM 772 O O . TYR A 1 89 ? 0.357 -8.160 7.195 1.00 91.75 89 TYR A O 1
ATOM 780 N N . SER A 1 90 ? -0.961 -9.860 6.518 1.00 90.50 90 SER A N 1
ATOM 781 C CA . SER A 1 90 ? -1.404 -10.280 7.853 1.00 90.50 90 SER A CA 1
ATOM 782 C C . SER A 1 90 ? -0.372 -11.089 8.647 1.00 90.50 90 SER A C 1
ATOM 784 O O . SER A 1 90 ? -0.602 -11.377 9.819 1.00 90.50 90 SER A O 1
ATOM 786 N N . ARG A 1 91 ? 0.793 -11.442 8.083 1.00 88.00 91 ARG A N 1
ATOM 787 C CA . ARG A 1 91 ? 1.827 -12.188 8.828 1.00 88.00 91 ARG A CA 1
ATOM 788 C C . ARG A 1 91 ? 2.386 -11.363 9.978 1.00 88.00 91 ARG A C 1
ATOM 790 O O . ARG A 1 91 ? 3.039 -10.345 9.772 1.00 88.00 91 ARG A O 1
ATOM 797 N N . PHE A 1 92 ? 2.242 -11.829 11.205 1.00 85.50 92 PHE A N 1
ATOM 79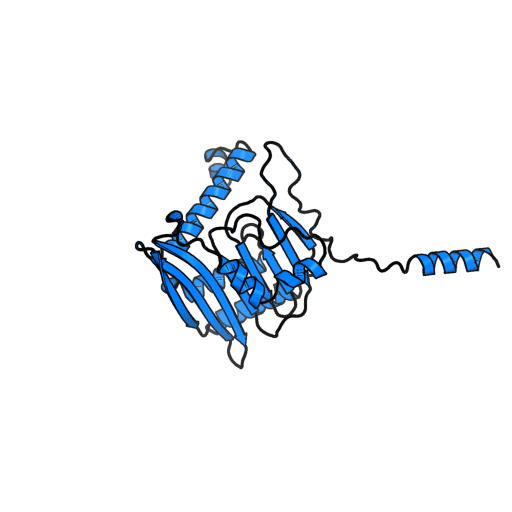8 C CA . PHE A 1 92 ? 3.001 -11.309 12.339 1.00 85.50 92 PHE A CA 1
ATOM 799 C C . PHE A 1 92 ? 3.224 -12.431 13.352 1.00 85.50 92 PHE A C 1
ATOM 801 O O . PHE A 1 92 ? 2.524 -13.443 13.344 1.00 85.50 92 PHE A O 1
ATOM 808 N N . ASN A 1 93 ? 4.239 -12.274 14.199 1.00 82.62 93 ASN A N 1
ATOM 809 C CA . ASN A 1 93 ? 4.506 -13.205 15.286 1.00 82.62 93 ASN A CA 1
ATOM 810 C C . ASN A 1 93 ? 3.964 -12.598 16.590 1.00 82.62 93 ASN A C 1
ATOM 812 O O . ASN A 1 93 ? 4.574 -11.647 17.075 1.00 82.62 93 ASN A O 1
ATOM 816 N N . PRO A 1 94 ? 2.891 -13.143 17.197 1.00 76.19 94 PRO A N 1
ATOM 817 C CA . PRO A 1 94 ? 2.343 -12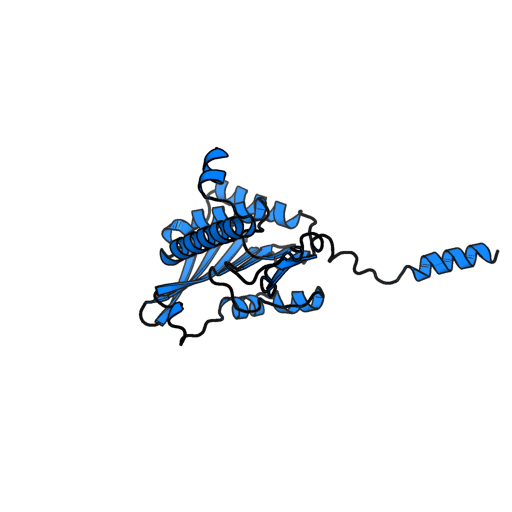.619 18.451 1.00 76.19 94 PRO A CA 1
ATOM 818 C C . PRO A 1 94 ? 3.346 -12.625 19.613 1.00 76.19 94 PRO A C 1
ATOM 820 O O . PRO A 1 94 ? 3.198 -11.872 20.567 1.00 76.19 94 PRO A O 1
ATOM 823 N N . LYS A 1 95 ? 4.385 -13.472 19.550 1.00 83.19 95 LYS A N 1
ATOM 824 C CA . LYS A 1 95 ? 5.436 -13.535 20.579 1.00 83.19 95 LYS A CA 1
ATOM 825 C C . LYS A 1 95 ? 6.474 -12.420 20.443 1.00 83.19 95 LYS A C 1
ATOM 827 O O . LYS A 1 95 ? 7.249 -12.197 21.371 1.00 83.19 95 LYS A O 1
ATOM 832 N N . ASP A 1 96 ? 6.526 -11.752 19.294 1.00 84.56 96 ASP A N 1
ATOM 833 C CA . ASP A 1 96 ? 7.438 -10.641 19.063 1.00 84.56 96 ASP A CA 1
ATOM 834 C C . ASP A 1 96 ? 6.830 -9.346 19.622 1.00 84.56 96 ASP A C 1
ATOM 836 O O . ASP A 1 96 ? 6.055 -8.647 18.969 1.00 84.56 96 ASP A O 1
ATOM 840 N N . LYS A 1 97 ? 7.222 -9.014 20.856 1.00 85.25 97 LYS A N 1
ATOM 841 C CA . LYS A 1 97 ? 6.773 -7.804 21.560 1.00 85.25 97 LYS A CA 1
ATOM 842 C C . LYS A 1 97 ? 7.169 -6.504 20.858 1.00 85.25 97 LYS A C 1
ATOM 844 O O . LYS A 1 97 ? 6.627 -5.456 21.191 1.00 85.25 97 LYS A O 1
ATOM 849 N N . SER A 1 98 ? 8.060 -6.545 19.862 1.00 83.19 98 SER A N 1
ATOM 850 C CA . SER A 1 98 ? 8.375 -5.368 19.044 1.00 83.19 98 SER A CA 1
ATOM 851 C C . SER A 1 98 ? 7.221 -4.919 18.141 1.00 83.19 98 SER A C 1
ATOM 853 O O . SER A 1 98 ? 7.392 -3.940 17.422 1.00 83.19 98 SER A O 1
ATOM 855 N N . TYR A 1 99 ? 6.081 -5.621 18.144 1.00 81.56 99 TYR A N 1
ATOM 856 C CA . TYR A 1 99 ? 4.828 -5.215 17.495 1.00 81.56 99 TYR A CA 1
ATOM 857 C C . TYR A 1 99 ? 3.790 -4.624 18.459 1.00 81.56 99 TYR A C 1
ATOM 859 O O . TYR A 1 99 ? 2.715 -4.235 18.017 1.00 81.56 99 TYR A O 1
ATOM 867 N N . TYR A 1 100 ? 4.059 -4.579 19.765 1.00 88.19 100 TYR A N 1
ATOM 868 C CA . TYR A 1 100 ? 3.066 -4.111 20.732 1.00 88.19 100 TYR A CA 1
ATOM 869 C C . TYR A 1 100 ? 2.940 -2.583 20.671 1.00 88.19 100 TYR A C 1
ATOM 871 O O . TYR A 1 100 ? 3.935 -1.880 20.464 1.00 88.19 100 TYR A O 1
ATOM 879 N N . GLY A 1 101 ? 1.711 -2.082 20.817 1.00 86.25 101 GLY A N 1
ATOM 880 C CA . GLY A 1 101 ? 1.378 -0.656 20.707 1.00 86.25 101 GLY A CA 1
ATOM 881 C C . GLY A 1 101 ? 1.532 -0.080 19.292 1.00 86.25 101 GLY A C 1
ATOM 882 O O . GLY A 1 101 ? 1.797 1.112 19.131 1.00 86.25 101 GLY A O 1
ATOM 883 N N . GLN A 1 102 ? 1.441 -0.914 18.254 1.00 88.62 102 GLN A N 1
ATOM 884 C CA . GLN A 1 102 ? 1.816 -0.540 16.893 1.00 88.62 102 GLN A CA 1
ATOM 885 C C . GLN A 1 102 ? 0.753 -0.863 15.848 1.00 88.62 102 GLN A C 1
ATOM 887 O O . GLN A 1 102 ? -0.043 -1.794 15.964 1.00 88.62 102 GLN A O 1
ATOM 892 N N . PHE A 1 103 ? 0.787 -0.075 14.777 1.00 91.38 103 PHE A N 1
ATOM 893 C CA . PHE A 1 103 ? 0.152 -0.409 13.515 1.00 91.38 103 PHE A CA 1
ATOM 894 C C . PHE A 1 103 ? 0.825 -1.648 12.902 1.00 91.38 103 PHE A C 1
ATOM 896 O O . PHE A 1 103 ? 2.057 -1.740 12.895 1.00 91.38 103 PHE A O 1
ATOM 903 N N . LEU A 1 104 ? 0.022 -2.590 12.390 1.00 91.94 104 LEU A N 1
ATOM 904 C CA . LEU A 1 104 ? 0.524 -3.784 11.708 1.00 91.94 104 LEU A CA 1
ATOM 905 C C . LEU A 1 104 ? 0.445 -3.646 10.189 1.00 91.94 104 LEU A C 1
ATOM 907 O O . LEU A 1 104 ? 1.473 -3.665 9.514 1.00 91.94 104 LEU A O 1
ATOM 911 N N . TYR A 1 105 ? -0.768 -3.551 9.647 1.00 94.75 105 TYR A N 1
ATOM 912 C CA . TYR A 1 105 ? -1.014 -3.420 8.214 1.00 94.75 105 TYR A CA 1
ATOM 913 C C . TYR A 1 105 ? -2.392 -2.814 7.955 1.00 94.75 105 TYR A C 1
ATOM 915 O O . TYR A 1 105 ? -3.245 -2.739 8.845 1.00 94.75 105 TYR A O 1
ATOM 923 N N . GLY A 1 106 ? -2.601 -2.381 6.719 1.00 96.38 106 GLY A N 1
ATOM 924 C CA . GLY A 1 106 ? -3.870 -1.856 6.266 1.00 96.38 106 GLY A CA 1
ATOM 925 C C . GLY A 1 106 ? -4.107 -2.120 4.789 1.00 96.38 106 GLY A C 1
ATOM 926 O O . GLY A 1 106 ? -3.219 -2.548 4.045 1.00 96.38 106 GLY A O 1
ATOM 927 N N . LYS A 1 107 ? -5.350 -1.880 4.389 1.00 97.69 107 LYS A N 1
ATOM 928 C CA . LYS A 1 107 ? -5.845 -2.063 3.033 1.00 97.69 107 LYS A CA 1
ATOM 929 C C . LYS A 1 107 ? -6.853 -0.972 2.713 1.00 97.69 107 LYS A C 1
ATOM 931 O O . LYS A 1 107 ? -7.873 -0.872 3.392 1.00 97.69 107 LYS A O 1
ATOM 936 N N . TRP A 1 108 ? -6.611 -0.214 1.651 1.00 98.19 108 TRP A N 1
ATOM 937 C CA . TRP A 1 108 ? -7.652 0.584 1.014 1.00 98.19 108 TRP A CA 1
ATOM 938 C C . TRP A 1 108 ? -8.300 -0.189 -0.127 1.00 98.19 108 TRP A C 1
ATOM 940 O O . TRP A 1 108 ? -7.616 -0.850 -0.907 1.00 98.19 108 TRP A O 1
ATOM 950 N N . THR A 1 109 ? -9.619 -0.080 -0.247 1.00 97.62 109 THR A N 1
ATOM 951 C CA . THR A 1 109 ? -10.377 -0.564 -1.405 1.00 97.62 109 THR A CA 1
ATOM 952 C C . THR A 1 109 ? -11.160 0.596 -1.996 1.00 97.62 109 THR A C 1
ATOM 954 O O . THR A 1 109 ? -11.987 1.203 -1.319 1.00 97.62 109 THR A O 1
ATOM 957 N N . ILE A 1 110 ? -10.903 0.900 -3.264 1.00 97.06 110 ILE A N 1
ATOM 958 C CA . ILE A 1 110 ? -11.540 1.985 -4.005 1.00 97.06 110 ILE A CA 1
ATOM 959 C C . ILE A 1 110 ? -12.492 1.360 -5.017 1.00 97.06 110 ILE A C 1
ATOM 961 O O . ILE A 1 110 ? -12.094 0.557 -5.866 1.00 97.06 110 ILE A O 1
ATOM 965 N N . THR A 1 111 ? -13.759 1.745 -4.924 1.00 94.00 111 THR A N 1
ATOM 966 C CA . THR A 1 111 ? -14.822 1.294 -5.827 1.00 94.00 111 THR A CA 1
ATOM 967 C C . THR A 1 111 ? -15.538 2.491 -6.429 1.00 94.00 111 THR A C 1
ATOM 969 O O . THR A 1 111 ? -15.640 3.552 -5.809 1.00 94.00 111 THR A O 1
ATOM 972 N N . ASN A 1 112 ? -16.033 2.320 -7.653 1.00 85.38 112 ASN A N 1
ATOM 973 C CA . ASN A 1 112 ? -16.800 3.343 -8.346 1.00 85.38 112 ASN A CA 1
ATOM 974 C C . ASN A 1 112 ? -18.131 2.769 -8.830 1.00 85.38 112 ASN A C 1
ATOM 976 O O . ASN A 1 112 ? -18.255 2.320 -9.965 1.00 85.38 112 ASN A O 1
ATOM 980 N N . ASN A 1 113 ? -19.121 2.794 -7.938 1.00 76.12 113 ASN A N 1
ATOM 981 C CA . ASN A 1 113 ? -20.495 2.398 -8.231 1.00 76.12 113 ASN A CA 1
ATOM 982 C C . ASN A 1 113 ? -21.372 3.653 -8.118 1.00 76.12 113 ASN A C 1
ATOM 984 O O . ASN A 1 113 ? -21.959 3.910 -7.070 1.00 76.12 113 ASN A O 1
ATOM 988 N N . ASN A 1 114 ? -21.396 4.477 -9.172 1.00 76.94 114 ASN A N 1
ATOM 989 C CA . ASN A 1 114 ? -22.027 5.812 -9.262 1.00 76.94 114 ASN A CA 1
ATOM 990 C C . ASN A 1 114 ? -21.359 6.929 -8.440 1.00 76.94 114 ASN A C 1
ATOM 992 O O . ASN A 1 114 ? -21.382 8.088 -8.852 1.00 76.94 114 ASN A O 1
ATOM 996 N N . LYS A 1 115 ? -20.762 6.603 -7.293 1.00 87.75 115 LYS A N 1
ATOM 997 C CA . LYS A 1 115 ? -19.941 7.513 -6.489 1.00 87.75 115 LYS A CA 1
ATOM 998 C C . LYS A 1 115 ? -18.672 6.789 -6.058 1.00 87.75 115 LYS A C 1
ATOM 1000 O O . LYS A 1 115 ? -18.728 5.610 -5.706 1.00 87.75 115 LYS A O 1
ATOM 1005 N N . THR A 1 116 ? -17.550 7.506 -6.038 1.00 93.12 116 THR A N 1
ATOM 1006 C CA . THR A 1 116 ? -16.302 6.988 -5.474 1.00 93.12 116 THR A CA 1
ATOM 1007 C C . THR A 1 116 ? -16.502 6.674 -3.999 1.00 93.12 116 THR A C 1
ATOM 1009 O O . THR A 1 116 ? -16.880 7.548 -3.215 1.00 93.12 116 THR A O 1
ATOM 1012 N N . ASN A 1 117 ? -16.234 5.427 -3.636 1.00 96.06 117 ASN A N 1
ATOM 1013 C CA . ASN A 1 117 ? -16.211 4.964 -2.263 1.00 96.06 117 ASN A CA 1
ATOM 1014 C C . ASN A 1 117 ? -14.826 4.409 -1.942 1.00 96.06 117 ASN A C 1
ATOM 1016 O O . ASN A 1 117 ? -14.289 3.612 -2.717 1.00 96.06 117 ASN A O 1
ATOM 1020 N N . VAL A 1 118 ? -14.274 4.820 -0.804 1.00 97.69 118 VAL A N 1
ATOM 1021 C CA . VAL A 1 118 ? -12.998 4.320 -0.298 1.00 97.69 118 VAL A CA 1
ATOM 1022 C C . VAL A 1 118 ? -13.245 3.668 1.055 1.00 97.69 118 VAL A C 1
ATOM 1024 O O . VAL A 1 118 ? -13.657 4.333 2.004 1.00 97.69 118 VAL A O 1
ATOM 1027 N N . GLU A 1 119 ? -12.987 2.368 1.138 1.00 98.19 119 GLU A N 1
ATOM 1028 C CA . GLU A 1 119 ? -12.950 1.623 2.395 1.00 98.19 119 GLU A CA 1
ATOM 1029 C C . GLU A 1 119 ? -11.499 1.537 2.872 1.00 98.19 119 GLU A C 1
ATOM 1031 O O . GLU A 1 119 ? -10.617 1.195 2.086 1.00 98.19 119 GLU A O 1
ATOM 1036 N N . LEU A 1 120 ? -11.254 1.821 4.148 1.00 98.56 120 LEU A N 1
ATOM 1037 C CA . LEU A 1 120 ? -10.003 1.540 4.840 1.00 98.56 120 LEU A CA 1
ATOM 1038 C C . LEU A 1 120 ? -10.236 0.421 5.856 1.00 98.56 120 LEU A C 1
ATOM 1040 O O . LEU A 1 120 ? -11.048 0.569 6.765 1.00 98.56 120 LEU A O 1
ATOM 1044 N N . TYR A 1 121 ? -9.469 -0.656 5.745 1.00 98.25 121 TYR A N 1
ATOM 1045 C CA . TYR A 1 121 ? -9.316 -1.677 6.775 1.00 98.25 121 TYR A CA 1
ATOM 1046 C C . TYR A 1 121 ? -7.935 -1.534 7.416 1.00 98.25 121 TYR A C 1
ATOM 1048 O O . TYR A 1 121 ? -6.937 -1.452 6.699 1.00 98.25 121 TYR A O 1
ATOM 1056 N N . ILE A 1 122 ? -7.869 -1.500 8.746 1.00 97.25 122 ILE A N 1
ATOM 1057 C CA . ILE A 1 122 ? -6.609 -1.450 9.499 1.00 97.25 122 ILE A CA 1
ATOM 1058 C C . ILE A 1 122 ? -6.576 -2.511 10.585 1.00 97.25 122 ILE A C 1
ATOM 1060 O O . ILE A 1 122 ? -7.590 -2.802 11.222 1.00 97.25 122 ILE A O 1
ATOM 1064 N N . VAL A 1 123 ? -5.370 -3.011 10.838 1.00 95.62 123 VAL A N 1
ATOM 1065 C CA . VAL A 1 123 ? -5.076 -3.904 11.953 1.00 95.62 123 VAL A CA 1
ATOM 1066 C C . VAL A 1 123 ? -3.978 -3.294 12.816 1.00 95.62 123 VAL A C 1
ATOM 1068 O O . VAL A 1 123 ? -2.909 -2.915 12.324 1.00 95.62 123 VAL A O 1
ATOM 1071 N N . THR A 1 124 ? -4.238 -3.207 14.116 1.00 94.44 124 THR A N 1
ATOM 1072 C CA . THR A 1 124 ? -3.292 -2.731 15.131 1.00 94.44 124 THR A CA 1
ATOM 1073 C C . THR A 1 124 ? -3.128 -3.766 16.237 1.00 94.44 124 THR A C 1
ATOM 1075 O O . THR A 1 124 ? -3.946 -4.674 16.388 1.00 94.44 124 THR A O 1
ATOM 1078 N N . VAL A 1 125 ? -2.049 -3.642 17.007 1.00 92.50 125 VAL A N 1
ATOM 1079 C CA . VAL A 1 125 ? -1.822 -4.417 18.229 1.00 92.50 125 VAL A CA 1
ATOM 1080 C C . VAL A 1 125 ? -1.609 -3.453 19.383 1.00 92.50 125 VAL A C 1
ATOM 1082 O O . VAL A 1 125 ? -0.804 -2.527 19.278 1.00 92.50 125 VAL A O 1
ATOM 1085 N N . ASP A 1 126 ? -2.337 -3.653 20.477 1.00 91.31 126 ASP A N 1
ATOM 1086 C CA . ASP A 1 126 ? -2.201 -2.826 21.676 1.00 91.31 126 ASP A CA 1
ATOM 1087 C C . ASP A 1 126 ? -0.962 -3.195 22.514 1.00 91.31 126 ASP A C 1
ATOM 1089 O O . ASP A 1 126 ? -0.169 -4.071 22.164 1.00 91.31 126 ASP A O 1
ATOM 1093 N N . GLU A 1 127 ? -0.756 -2.494 23.626 1.00 91.12 127 GLU A N 1
ATOM 1094 C CA . GLU A 1 127 ? 0.385 -2.717 24.525 1.00 91.12 127 GLU A CA 1
ATOM 1095 C C . GLU A 1 127 ? 0.357 -4.080 25.238 1.00 91.12 127 GLU A C 1
ATOM 1097 O O . GLU A 1 127 ? 1.376 -4.521 25.767 1.00 91.12 127 GLU A O 1
ATOM 1102 N N . ASN A 1 128 ? -0.788 -4.765 25.239 1.00 90.75 128 ASN A N 1
ATOM 1103 C CA . ASN A 1 128 ? -0.967 -6.082 25.846 1.00 90.75 128 ASN A CA 1
ATOM 1104 C C . ASN A 1 128 ? -0.843 -7.219 24.820 1.00 90.75 128 ASN A C 1
ATOM 1106 O O . ASN A 1 128 ? -0.814 -8.391 25.201 1.00 90.75 128 ASN A O 1
ATOM 1110 N N . GLY A 1 129 ? -0.733 -6.890 23.531 1.00 88.25 129 GLY A N 1
ATOM 1111 C CA . GLY A 1 129 ? -0.677 -7.862 22.445 1.00 88.25 129 GLY A CA 1
ATOM 1112 C C . GLY A 1 129 ? -2.041 -8.239 21.871 1.00 88.25 129 GLY A C 1
ATOM 1113 O O . GLY A 1 129 ? -2.103 -9.179 21.076 1.00 88.25 129 GLY A O 1
ATOM 1114 N N . ASN A 1 130 ? -3.126 -7.549 22.243 1.00 92.06 130 ASN A N 1
ATOM 1115 C CA . ASN A 1 130 ? -4.431 -7.804 21.637 1.00 92.06 130 ASN A CA 1
ATOM 1116 C C . ASN A 1 130 ? -4.515 -7.132 20.269 1.00 92.06 130 ASN A C 1
ATOM 1118 O O . ASN A 1 130 ? -4.070 -5.997 20.086 1.00 92.06 130 ASN A O 1
ATOM 1122 N N . ILE A 1 131 ? -5.113 -7.846 19.323 1.00 92.94 131 ILE A N 1
ATOM 1123 C CA . ILE A 1 131 ? -5.284 -7.404 17.942 1.00 92.94 131 ILE A CA 1
ATOM 1124 C C . ILE A 1 131 ? -6.608 -6.661 17.832 1.00 92.94 131 ILE A C 1
ATOM 1126 O O . ILE A 1 131 ? -7.639 -7.157 18.287 1.00 92.94 131 ILE A O 1
ATOM 1130 N N . HIS A 1 132 ? -6.578 -5.504 17.180 1.00 94.94 132 HIS A N 1
ATOM 1131 C CA . HIS A 1 132 ? -7.759 -4.697 16.903 1.00 94.94 132 HIS A CA 1
ATOM 1132 C C . HIS A 1 132 ? -7.899 -4.500 15.403 1.00 94.94 132 HIS A C 1
ATOM 1134 O O . HIS A 1 132 ? -6.970 -4.053 14.730 1.00 94.94 132 HIS A O 1
ATOM 1140 N N . GLU A 1 133 ? -9.079 -4.817 14.887 1.00 96.44 133 GLU A N 1
ATOM 1141 C CA . GLU A 1 133 ? -9.419 -4.678 13.478 1.00 96.44 133 GLU A CA 1
ATOM 1142 C C . GLU A 1 133 ? -10.483 -3.598 13.318 1.00 96.44 133 GLU A C 1
ATOM 1144 O O . GLU A 1 133 ? -11.544 -3.671 13.937 1.00 96.44 133 GLU A O 1
ATOM 1149 N N . ASN A 1 134 ? -10.219 -2.601 12.477 1.00 97.12 134 ASN A N 1
ATOM 1150 C CA . ASN A 1 134 ? -11.154 -1.506 12.243 1.00 97.12 134 ASN A CA 1
ATOM 1151 C C . ASN A 1 134 ? -11.425 -1.331 10.753 1.00 97.12 134 ASN A C 1
ATOM 1153 O O . ASN A 1 134 ? -10.540 -1.517 9.915 1.00 97.12 134 ASN A O 1
ATOM 1157 N N . ARG A 1 135 ? -12.664 -0.950 10.434 1.00 98.19 135 ARG A N 1
ATOM 1158 C CA . ARG A 1 135 ? -13.111 -0.624 9.079 1.00 98.19 135 ARG A CA 1
ATOM 1159 C C . ARG A 1 135 ? -13.742 0.754 9.062 1.00 98.19 135 ARG A C 1
ATOM 1161 O O . ARG A 1 135 ? -14.627 1.043 9.863 1.00 98.19 135 ARG A O 1
ATOM 1168 N N . TYR A 1 136 ? -13.319 1.568 8.111 1.00 98.31 136 TYR A N 1
ATOM 1169 C CA . TYR A 1 136 ? -13.822 2.913 7.894 1.00 98.31 136 TYR A CA 1
ATOM 1170 C C . TYR A 1 136 ? -14.223 3.066 6.442 1.00 98.31 136 TYR A C 1
ATOM 1172 O O . TYR A 1 136 ? -13.561 2.547 5.549 1.00 98.31 136 TYR A O 1
ATOM 1180 N N . ASN A 1 137 ? -15.289 3.815 6.201 1.00 97.31 137 ASN A N 1
ATOM 1181 C CA . ASN A 1 137 ? -15.785 4.047 4.859 1.00 97.31 137 ASN A CA 1
ATOM 1182 C C . ASN A 1 137 ? -15.956 5.544 4.623 1.00 97.31 137 ASN A C 1
ATOM 1184 O O . ASN A 1 137 ? -16.611 6.223 5.417 1.00 97.31 137 ASN A O 1
ATOM 1188 N N . LYS A 1 138 ? -15.379 6.057 3.535 1.00 96.88 138 LYS A N 1
ATOM 1189 C CA . LYS A 1 138 ? -15.474 7.468 3.159 1.00 96.88 138 LYS A CA 1
ATOM 1190 C C . LYS A 1 138 ? -15.897 7.632 1.713 1.00 96.88 138 LYS A C 1
ATOM 1192 O O . LYS A 1 138 ? -15.473 6.909 0.817 1.00 96.88 138 LYS A O 1
ATOM 1197 N N . PHE A 1 139 ? -16.689 8.674 1.502 1.00 95.81 139 PHE A N 1
ATOM 1198 C CA . PHE A 1 139 ? -17.065 9.158 0.186 1.00 95.81 139 PHE A CA 1
ATOM 1199 C C . PHE A 1 139 ? -16.324 10.474 -0.061 1.00 95.81 139 PHE A C 1
ATOM 1201 O O . PHE A 1 139 ? -16.737 11.491 0.506 1.00 95.81 139 PHE A O 1
ATOM 1208 N N . PRO A 1 140 ? -15.245 10.475 -0.863 1.00 95.06 140 PRO A N 1
ATOM 1209 C CA . PRO A 1 140 ? -14.492 11.687 -1.153 1.00 95.06 140 PRO A CA 1
ATOM 1210 C C . PRO A 1 140 ? -15.390 12.763 -1.772 1.00 95.06 140 PRO A C 1
ATOM 1212 O O . PRO A 1 140 ? -16.393 12.460 -2.433 1.00 95.06 140 PRO A O 1
ATOM 1215 N N . ASN A 1 141 ? -15.030 14.032 -1.570 1.00 94.25 141 ASN A N 1
ATOM 1216 C CA . ASN A 1 141 ? -15.676 15.117 -2.306 1.00 94.25 141 ASN A CA 1
ATOM 1217 C C . ASN A 1 141 ? -15.307 15.052 -3.804 1.00 94.25 141 ASN A C 1
ATOM 1219 O O . ASN A 1 141 ? -14.443 14.275 -4.206 1.00 94.25 141 ASN A O 1
ATOM 1223 N N . LEU A 1 142 ? -15.961 15.867 -4.639 1.00 92.69 142 LEU A N 1
ATOM 1224 C CA . LEU A 1 142 ? -15.782 15.816 -6.095 1.00 92.69 142 LEU A CA 1
ATOM 1225 C C . LEU A 1 142 ? -14.315 15.990 -6.531 1.00 92.69 142 LEU A C 1
ATOM 1227 O O . LEU A 1 142 ? -13.858 15.261 -7.407 1.00 92.69 142 LEU A O 1
ATOM 1231 N N . GLY A 1 143 ? -13.580 16.917 -5.908 1.00 93.62 143 GLY A N 1
ATOM 1232 C CA . GLY A 1 143 ? -12.175 17.173 -6.237 1.00 93.62 143 GLY A CA 1
ATOM 1233 C C . GLY A 1 143 ? -11.268 16.003 -5.860 1.00 93.62 143 GLY A C 1
ATOM 1234 O O . GLY A 1 143 ? -10.493 15.531 -6.686 1.00 93.62 143 GLY A O 1
ATOM 1235 N N . GLN A 1 144 ? -11.430 15.470 -4.648 1.00 94.56 144 GLN A N 1
ATOM 1236 C CA . GLN A 1 144 ? -10.676 14.298 -4.185 1.00 94.56 144 GLN A CA 1
ATOM 1237 C C . GLN A 1 144 ? -10.979 13.060 -5.039 1.00 94.56 144 GLN A C 1
ATOM 1239 O O . GLN A 1 144 ? -10.075 12.339 -5.449 1.00 94.56 144 GLN A O 1
ATOM 1244 N N . ALA A 1 145 ? -12.256 12.829 -5.355 1.00 94.94 145 ALA A N 1
ATOM 1245 C CA . ALA A 1 145 ? -12.676 11.733 -6.221 1.00 94.94 145 ALA A CA 1
ATOM 1246 C C . ALA A 1 145 ? -12.052 11.848 -7.620 1.00 94.94 145 ALA A C 1
ATOM 1248 O O . ALA A 1 145 ? -11.591 10.843 -8.157 1.00 94.94 145 ALA A O 1
ATOM 1249 N N . TYR A 1 146 ? -12.016 13.057 -8.187 1.00 94.56 146 TYR A N 1
ATOM 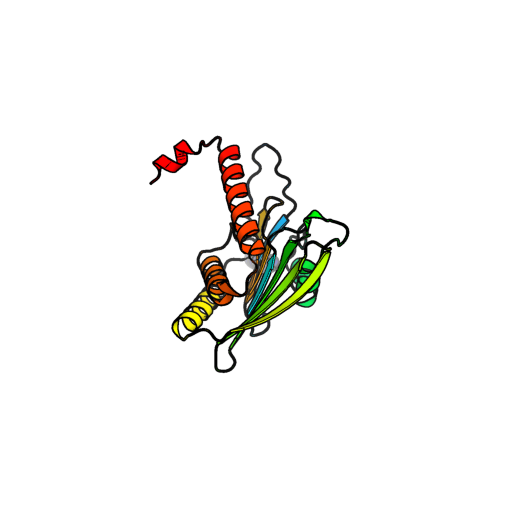1250 C CA . TYR A 1 146 ? -11.368 13.322 -9.469 1.00 94.56 146 TYR A CA 1
ATOM 1251 C C . TYR A 1 146 ? -9.866 13.008 -9.422 1.00 94.56 146 TYR A C 1
ATOM 1253 O O . TYR A 1 146 ? -9.386 12.269 -10.277 1.00 94.56 146 TYR A O 1
ATOM 1261 N N . HIS A 1 147 ? -9.140 13.495 -8.409 1.00 95.50 147 HIS A N 1
ATOM 1262 C CA . HIS A 1 147 ? -7.707 13.217 -8.257 1.00 95.50 147 HIS A CA 1
ATOM 1263 C C . HIS A 1 147 ? -7.413 11.723 -8.112 1.00 95.50 147 HIS A C 1
ATOM 1265 O O . HIS A 1 147 ? -6.551 11.207 -8.815 1.00 95.50 147 HIS A O 1
ATOM 1271 N N . ILE A 1 148 ? -8.158 11.015 -7.256 1.00 96.19 148 ILE A N 1
ATOM 1272 C CA . ILE A 1 148 ? -7.993 9.568 -7.061 1.00 96.19 148 ILE A CA 1
ATOM 1273 C C . ILE A 1 148 ? -8.126 8.824 -8.396 1.00 96.19 148 ILE A C 1
ATOM 1275 O O . ILE A 1 148 ? -7.258 8.023 -8.738 1.00 96.19 148 ILE A O 1
ATOM 1279 N N . HIS A 1 149 ? -9.182 9.104 -9.167 1.00 95.06 149 HIS A N 1
ATOM 1280 C CA . HIS A 1 149 ? -9.392 8.464 -10.471 1.00 95.06 149 HIS A CA 1
ATOM 1281 C C . HIS A 1 149 ? -8.318 8.835 -11.484 1.00 95.06 149 HIS A C 1
ATOM 1283 O O . HIS A 1 149 ? -7.858 7.971 -12.224 1.00 95.06 149 HIS A O 1
ATOM 1289 N N . TRP A 1 150 ? -7.898 10.099 -11.506 1.00 96.12 150 TRP A N 1
ATOM 1290 C CA . TRP A 1 150 ? -6.835 10.545 -12.396 1.00 96.12 150 TRP A CA 1
ATOM 1291 C C . TRP A 1 150 ? -5.524 9.804 -12.109 1.00 96.12 150 TRP A C 1
ATOM 1293 O O . TRP A 1 150 ? -4.957 9.222 -13.029 1.00 96.12 150 TRP A O 1
ATOM 1303 N N . TYR A 1 151 ? -5.090 9.718 -10.850 1.00 96.94 151 TYR A N 1
ATOM 1304 C CA . TYR A 1 151 ? -3.857 9.002 -10.507 1.00 96.94 151 TYR A CA 1
ATOM 1305 C C . TYR A 1 151 ? -3.943 7.503 -10.815 1.00 96.94 151 TYR A C 1
ATOM 1307 O O . TYR A 1 151 ? -2.976 6.930 -11.308 1.00 96.94 151 TYR A O 1
ATOM 1315 N N . ILE A 1 152 ? -5.096 6.862 -10.583 1.00 96.00 152 ILE A N 1
ATOM 1316 C CA . ILE A 1 152 ? -5.306 5.455 -10.966 1.00 96.00 152 ILE A CA 1
ATOM 1317 C C . ILE A 1 152 ? -5.170 5.278 -12.485 1.00 96.00 152 ILE A C 1
ATOM 1319 O O . ILE A 1 152 ? -4.510 4.338 -12.927 1.00 96.00 152 ILE A O 1
ATOM 1323 N N . ASN A 1 153 ? -5.746 6.186 -13.278 1.00 95.62 153 ASN A N 1
ATOM 1324 C CA . ASN A 1 153 ? -5.635 6.139 -14.735 1.00 95.62 153 ASN A CA 1
ATOM 1325 C C . ASN A 1 153 ? -4.187 6.348 -15.203 1.00 95.62 153 ASN A C 1
ATOM 1327 O O . ASN A 1 153 ? -3.718 5.584 -16.040 1.00 95.62 153 ASN A O 1
ATOM 1331 N N . GLU A 1 154 ? -3.449 7.306 -14.631 1.00 94.88 154 GLU A N 1
ATOM 1332 C CA . GLU A 1 154 ? -2.025 7.506 -14.956 1.00 94.88 154 GLU A CA 1
ATOM 1333 C C . GLU A 1 154 ? -1.189 6.255 -14.644 1.00 94.88 154 GLU A C 1
ATOM 1335 O O . GLU A 1 154 ? -0.342 5.853 -15.446 1.00 94.88 154 GLU A O 1
ATOM 1340 N N . ILE A 1 155 ? -1.463 5.592 -13.514 1.00 94.44 155 ILE A N 1
ATOM 1341 C CA . ILE A 1 155 ? -0.811 4.329 -13.147 1.00 94.44 155 ILE A CA 1
ATOM 1342 C C . ILE A 1 155 ? -1.087 3.245 -14.199 1.00 94.44 155 ILE A C 1
ATOM 1344 O O . ILE A 1 155 ? -0.147 2.558 -14.620 1.00 94.44 155 ILE A O 1
ATOM 1348 N N . ASP A 1 156 ? -2.346 3.087 -14.614 1.00 93.81 156 ASP A N 1
ATOM 1349 C CA . ASP A 1 156 ? -2.786 2.084 -15.593 1.00 93.81 156 ASP A CA 1
ATOM 1350 C C . ASP A 1 156 ? -2.224 2.338 -17.000 1.00 93.81 156 ASP A C 1
ATOM 1352 O O . ASP A 1 156 ? -1.804 1.394 -17.676 1.00 93.81 156 ASP A O 1
ATOM 1356 N N . GLU A 1 157 ? -2.182 3.597 -17.438 1.00 91.12 157 GLU A N 1
ATOM 1357 C CA . GLU A 1 157 ? -1.668 4.004 -18.753 1.00 91.12 157 GLU A CA 1
ATOM 1358 C C . GLU A 1 157 ? -0.139 3.927 -18.838 1.00 91.12 157 GLU A C 1
ATOM 1360 O O . GLU A 1 157 ? 0.432 3.735 -19.919 1.00 91.12 157 GLU A O 1
ATOM 1365 N N . ASN A 1 158 ? 0.550 4.043 -17.700 1.00 86.19 158 ASN A N 1
ATOM 1366 C CA . ASN A 1 158 ? 1.997 3.944 -17.640 1.00 86.19 158 ASN A CA 1
ATOM 1367 C C . ASN A 1 158 ? 2.465 2.568 -18.154 1.00 86.19 158 ASN A C 1
ATOM 1369 O O . ASN A 1 158 ? 2.058 1.502 -17.682 1.00 86.19 158 ASN A O 1
ATOM 1373 N N . ASN A 1 159 ? 3.388 2.580 -19.116 1.00 84.44 159 ASN A N 1
ATOM 1374 C CA . ASN A 1 159 ? 3.794 1.364 -19.810 1.00 84.44 159 ASN A CA 1
ATOM 1375 C C . ASN A 1 159 ? 4.859 0.520 -19.092 1.00 84.44 159 ASN A C 1
ATOM 1377 O O . ASN A 1 159 ? 5.117 -0.597 -19.546 1.00 84.44 159 ASN A O 1
ATOM 1381 N N . ALA A 1 160 ? 5.429 1.012 -17.989 1.00 83.88 160 ALA A N 1
ATOM 1382 C CA . ALA A 1 160 ? 6.506 0.352 -17.264 1.00 83.88 160 ALA A CA 1
ATOM 1383 C C . ALA A 1 160 ? 6.078 -0.996 -16.670 1.00 83.88 160 ALA A C 1
ATOM 1385 O O . ALA A 1 160 ? 4.976 -1.147 -16.132 1.00 83.88 160 ALA A O 1
ATOM 1386 N N . GLN A 1 161 ? 6.989 -1.964 -16.741 1.00 87.06 161 GLN A N 1
ATOM 1387 C CA . GLN A 1 161 ? 6.851 -3.296 -16.159 1.00 87.06 161 GLN A CA 1
ATOM 1388 C C . GLN A 1 161 ? 8.226 -3.950 -15.959 1.00 87.06 161 GLN A C 1
ATOM 1390 O O . GLN A 1 161 ? 9.210 -3.615 -16.619 1.00 87.06 161 GLN A O 1
ATOM 1395 N N . GLY A 1 162 ? 8.306 -4.894 -15.032 1.00 84.94 162 GLY A N 1
ATOM 1396 C CA . GLY A 1 162 ? 9.525 -5.609 -14.679 1.00 84.94 162 GLY A CA 1
ATOM 1397 C C . GLY A 1 162 ? 9.699 -5.717 -13.173 1.00 84.94 162 GLY A C 1
ATOM 1398 O O . GLY A 1 162 ? 8.776 -5.482 -12.391 1.00 84.94 162 GLY A O 1
ATOM 1399 N N . TYR A 1 163 ? 10.914 -6.062 -12.769 1.00 83.31 163 TYR A N 1
ATOM 1400 C CA . TYR A 1 163 ? 11.310 -6.131 -11.373 1.00 83.31 163 TYR A CA 1
ATOM 1401 C C . TYR A 1 163 ? 12.684 -5.500 -11.181 1.00 83.31 163 TYR A C 1
ATOM 1403 O O . TYR A 1 163 ? 13.487 -5.453 -12.113 1.00 83.31 163 TYR A O 1
ATOM 1411 N N . TYR A 1 164 ? 12.969 -5.065 -9.960 1.00 76.94 164 TYR A N 1
ATOM 1412 C CA . TYR A 1 164 ? 14.309 -4.658 -9.556 1.00 76.94 164 TYR A CA 1
ATOM 1413 C C . TYR A 1 164 ? 14.545 -4.978 -8.086 1.00 76.94 164 TYR A C 1
ATOM 1415 O O . TYR A 1 164 ? 13.632 -5.048 -7.262 1.00 76.94 164 TYR A O 1
ATOM 1423 N N . SER A 1 165 ? 15.807 -5.234 -7.789 1.00 75.50 165 SER A N 1
ATOM 1424 C CA . SER A 1 165 ? 16.295 -5.579 -6.465 1.00 75.50 165 SER A CA 1
ATOM 1425 C C . SER A 1 165 ? 16.366 -4.351 -5.568 1.00 75.50 165 SER A C 1
ATOM 1427 O O . SER A 1 165 ? 16.922 -3.328 -5.977 1.00 75.50 165 SER A O 1
ATOM 1429 N N . VAL A 1 166 ? 15.871 -4.477 -4.337 1.00 70.94 166 VAL A N 1
ATOM 1430 C CA . VAL A 1 166 ? 15.975 -3.426 -3.321 1.00 70.94 166 VAL A CA 1
ATOM 1431 C C . VAL A 1 166 ? 16.568 -3.958 -2.012 1.00 70.94 166 VAL A C 1
ATOM 1433 O O . VAL A 1 166 ? 16.505 -5.159 -1.735 1.00 70.94 166 VAL A O 1
ATOM 1436 N N . PRO A 1 167 ? 17.200 -3.077 -1.220 1.00 66.94 167 PRO A N 1
ATOM 1437 C CA . PRO A 1 167 ? 17.587 -3.361 0.159 1.00 66.94 167 PRO A CA 1
ATOM 1438 C C . PRO A 1 167 ? 16.426 -3.900 1.010 1.00 66.94 167 PRO A C 1
ATOM 1440 O O . PRO A 1 167 ? 15.297 -3.454 0.846 1.00 66.94 167 PRO A O 1
ATOM 1443 N N . ASP A 1 168 ? 16.744 -4.801 1.942 1.00 63.75 168 ASP A N 1
ATOM 1444 C CA . ASP A 1 168 ? 15.837 -5.453 2.909 1.00 63.75 168 ASP A CA 1
ATOM 1445 C C . ASP A 1 168 ? 15.218 -4.500 3.956 1.00 63.75 168 ASP A C 1
ATOM 1447 O O . ASP A 1 168 ? 15.429 -4.685 5.154 1.00 63.75 168 ASP A O 1
ATOM 1451 N N . TYR A 1 169 ? 14.505 -3.436 3.575 1.00 63.47 169 TYR A N 1
ATOM 1452 C CA . TYR A 1 169 ? 14.034 -2.473 4.578 1.00 63.47 169 TYR A CA 1
ATOM 1453 C C . TYR A 1 169 ? 12.716 -1.776 4.238 1.00 63.47 169 TYR A C 1
ATOM 1455 O O . TYR A 1 169 ? 12.424 -1.413 3.098 1.00 63.47 169 TYR A O 1
ATOM 1463 N N . GLY A 1 170 ? 11.982 -1.484 5.313 1.00 70.69 170 GLY A N 1
ATOM 1464 C CA . GLY A 1 170 ? 10.983 -0.426 5.347 1.00 70.69 170 GLY A CA 1
ATOM 1465 C C . GLY A 1 170 ? 9.570 -0.853 4.982 1.00 70.69 170 GLY A C 1
ATOM 1466 O O . GLY A 1 170 ? 9.149 -1.991 5.195 1.00 70.69 170 GLY A O 1
ATOM 1467 N N . GLU A 1 171 ? 8.816 0.130 4.508 1.00 82.25 171 GLU A N 1
ATOM 1468 C CA . GLU A 1 171 ? 7.407 -0.004 4.169 1.00 82.25 171 GLU A CA 1
ATOM 1469 C C . GLU A 1 171 ? 7.258 -0.837 2.896 1.00 82.25 171 GLU A C 1
ATOM 1471 O O . GLU A 1 171 ? 8.001 -0.661 1.934 1.00 82.25 171 GLU A O 1
ATOM 1476 N N . MET A 1 172 ? 6.273 -1.729 2.868 1.00 87.44 172 MET A N 1
ATOM 1477 C CA . MET A 1 172 ? 5.938 -2.517 1.685 1.00 87.44 172 MET A CA 1
ATOM 1478 C C . MET A 1 172 ? 4.507 -2.231 1.285 1.00 87.44 172 MET A C 1
ATOM 1480 O O . MET A 1 172 ? 3.595 -2.297 2.114 1.00 87.44 172 MET A O 1
ATOM 1484 N N . MET A 1 173 ? 4.297 -1.952 0.004 1.00 92.56 173 MET A N 1
ATOM 1485 C CA . MET A 1 173 ? 2.988 -1.599 -0.525 1.00 92.56 173 MET A CA 1
ATOM 1486 C C . MET A 1 173 ? 2.678 -2.374 -1.790 1.00 92.56 173 MET A C 1
ATOM 1488 O O . MET A 1 173 ? 3.564 -2.629 -2.605 1.00 92.56 173 MET A O 1
ATOM 1492 N N . THR A 1 174 ? 1.406 -2.737 -1.931 1.00 95.62 174 THR A N 1
ATOM 1493 C CA . THR A 1 174 ? 0.873 -3.326 -3.152 1.00 95.62 174 THR A CA 1
ATOM 1494 C C . THR A 1 174 ? -0.277 -2.480 -3.653 1.00 95.62 174 THR A C 1
ATOM 1496 O O . THR A 1 174 ? -1.249 -2.307 -2.927 1.00 95.62 174 THR A O 1
ATOM 1499 N N . ILE A 1 175 ? -0.193 -2.001 -4.888 1.00 97.00 175 ILE A N 1
ATOM 1500 C CA . ILE A 1 175 ? -1.277 -1.317 -5.591 1.00 97.00 175 ILE A CA 1
ATOM 1501 C C . ILE A 1 175 ? -1.748 -2.246 -6.704 1.00 97.00 175 ILE A C 1
ATOM 1503 O O . ILE A 1 175 ? -0.983 -2.570 -7.610 1.00 97.00 175 ILE A O 1
ATOM 1507 N N . MET A 1 176 ? -2.995 -2.688 -6.632 1.00 97.19 176 MET A N 1
ATOM 1508 C CA . MET A 1 176 ? -3.678 -3.406 -7.701 1.00 97.19 176 MET A CA 1
ATOM 1509 C C . MET A 1 176 ? -4.726 -2.475 -8.290 1.00 97.19 176 MET A C 1
ATOM 1511 O O . MET A 1 176 ? -5.747 -2.231 -7.654 1.00 97.19 176 MET A O 1
ATOM 1515 N N . THR A 1 177 ? -4.467 -1.946 -9.475 1.00 95.94 177 THR A N 1
ATOM 1516 C CA . THR A 1 177 ? -5.418 -1.177 -10.287 1.00 95.94 177 THR A CA 1
ATOM 1517 C C . THR A 1 177 ? -6.061 -2.103 -11.328 1.00 95.94 177 THR A C 1
ATOM 1519 O O . THR A 1 177 ? -5.613 -3.244 -11.479 1.00 95.94 177 THR A O 1
ATOM 1522 N N . PRO A 1 178 ? -7.084 -1.672 -12.086 1.00 93.94 178 PRO A N 1
ATOM 1523 C CA . PRO A 1 178 ? -7.712 -2.525 -13.095 1.00 93.94 178 PRO A CA 1
ATOM 1524 C C . PRO A 1 178 ? -6.744 -3.126 -14.126 1.00 93.94 178 PRO A C 1
ATOM 1526 O O . PRO A 1 178 ? -6.996 -4.235 -14.597 1.00 93.94 178 PRO A O 1
ATOM 1529 N N . ASN A 1 179 ? -5.634 -2.455 -14.460 1.00 94.62 179 ASN A N 1
ATOM 1530 C CA . ASN A 1 179 ? -4.692 -2.932 -15.482 1.00 94.62 179 ASN A CA 1
ATOM 1531 C C . ASN A 1 179 ? -3.248 -3.122 -14.987 1.00 94.62 179 ASN A C 1
ATOM 1533 O O . ASN A 1 179 ? -2.360 -3.463 -15.786 1.00 94.62 179 ASN A O 1
ATOM 1537 N N . LYS A 1 180 ? -2.991 -2.956 -13.683 1.00 94.62 180 LYS A N 1
ATOM 1538 C CA . LYS A 1 180 ? -1.635 -3.028 -13.134 1.00 94.62 180 LYS A CA 1
ATOM 1539 C C . LYS A 1 180 ? -1.566 -3.600 -11.726 1.00 94.62 180 LYS A C 1
ATOM 1541 O O . LYS A 1 180 ? -2.475 -3.462 -10.917 1.00 94.62 180 LYS A O 1
ATOM 1546 N N . ILE A 1 181 ? -0.436 -4.233 -11.433 1.00 96.06 181 ILE A N 1
ATOM 1547 C CA . ILE A 1 181 ? -0.032 -4.647 -10.091 1.00 96.06 181 ILE A CA 1
ATOM 1548 C C . ILE A 1 181 ? 1.346 -4.056 -9.823 1.00 96.06 181 ILE A C 1
ATOM 1550 O O . ILE A 1 181 ? 2.285 -4.274 -10.587 1.00 96.06 181 ILE A O 1
ATOM 1554 N N . ILE A 1 182 ? 1.478 -3.328 -8.727 1.00 94.56 182 ILE A N 1
ATOM 1555 C CA . ILE A 1 182 ? 2.722 -2.726 -8.261 1.00 94.56 182 ILE A CA 1
ATOM 1556 C C . ILE A 1 182 ? 2.976 -3.253 -6.860 1.00 94.56 182 ILE A C 1
ATOM 1558 O O . ILE A 1 182 ? 2.149 -3.031 -5.992 1.00 94.56 182 ILE A O 1
ATOM 1562 N N . PHE A 1 183 ? 4.103 -3.915 -6.628 1.00 92.88 183 PHE A N 1
ATOM 1563 C CA . PHE A 1 183 ? 4.598 -4.273 -5.300 1.00 92.88 183 PHE A CA 1
ATOM 1564 C C . PHE A 1 183 ? 5.933 -3.569 -5.106 1.00 92.88 183 PHE A C 1
ATOM 1566 O O . PHE A 1 183 ? 6.906 -3.932 -5.766 1.00 92.88 183 PHE A O 1
ATOM 1573 N N . LYS A 1 184 ? 6.000 -2.545 -4.258 1.00 87.75 184 LYS A N 1
ATOM 1574 C CA . LYS A 1 184 ? 7.269 -1.871 -3.969 1.00 87.75 184 LYS A CA 1
ATOM 1575 C C . LYS A 1 184 ? 7.243 -1.073 -2.679 1.00 87.75 184 LYS A C 1
ATOM 1577 O O . LYS A 1 184 ? 6.182 -0.751 -2.147 1.00 87.75 184 LYS A O 1
ATOM 1582 N N . ASN A 1 185 ? 8.438 -0.734 -2.214 1.00 82.81 185 ASN A N 1
ATOM 1583 C CA . ASN A 1 185 ? 8.625 0.271 -1.179 1.00 82.81 185 ASN A CA 1
ATOM 1584 C C . ASN A 1 185 ? 8.219 1.675 -1.713 1.00 82.81 185 ASN A C 1
ATOM 1586 O O . ASN A 1 185 ? 8.579 2.012 -2.851 1.00 82.81 185 ASN A O 1
ATOM 1590 N N . PRO A 1 186 ? 7.470 2.477 -0.926 1.00 83.31 186 PRO A N 1
ATOM 1591 C CA . PRO A 1 186 ? 6.995 3.810 -1.303 1.00 83.31 186 PRO A CA 1
ATOM 1592 C C . PRO A 1 186 ? 8.093 4.827 -1.625 1.00 83.31 186 PRO A C 1
ATOM 1594 O O . PRO A 1 186 ? 7.834 5.759 -2.379 1.00 83.31 186 PRO A O 1
ATOM 1597 N N . ASP A 1 187 ? 9.324 4.645 -1.147 1.00 78.06 187 ASP A N 1
ATOM 1598 C CA . ASP A 1 187 ? 10.461 5.503 -1.512 1.00 78.06 187 ASP A CA 1
ATOM 1599 C C . ASP A 1 187 ? 10.796 5.424 -3.013 1.00 78.06 187 ASP A C 1
ATOM 1601 O O . ASP A 1 187 ? 11.447 6.309 -3.566 1.00 78.06 187 ASP A O 1
ATOM 1605 N N . PHE A 1 188 ? 10.327 4.369 -3.688 1.00 80.19 188 PHE A N 1
ATOM 1606 C CA . PHE A 1 188 ? 10.468 4.162 -5.129 1.00 80.19 188 PHE A CA 1
ATOM 1607 C C . PHE A 1 188 ? 9.162 4.393 -5.893 1.00 80.19 188 PHE A C 1
ATOM 1609 O O . PHE A 1 188 ? 9.012 3.933 -7.035 1.00 80.19 188 PHE A O 1
ATOM 1616 N N . PHE A 1 189 ? 8.180 5.044 -5.271 1.00 85.88 189 PHE A N 1
ATOM 1617 C CA . PHE A 1 189 ? 6.957 5.411 -5.961 1.00 85.88 189 PHE A CA 1
ATOM 1618 C C . PHE A 1 189 ? 7.227 6.426 -7.071 1.00 85.88 189 PHE A C 1
ATOM 1620 O O . PHE A 1 189 ? 7.993 7.377 -6.922 1.00 85.88 189 PHE A O 1
ATOM 1627 N N . ALA A 1 190 ? 6.574 6.202 -8.205 1.00 87.50 190 ALA A N 1
ATOM 1628 C CA . ALA A 1 190 ? 6.420 7.204 -9.237 1.00 87.50 190 ALA A CA 1
ATOM 1629 C C . ALA A 1 190 ? 5.516 8.339 -8.707 1.00 87.50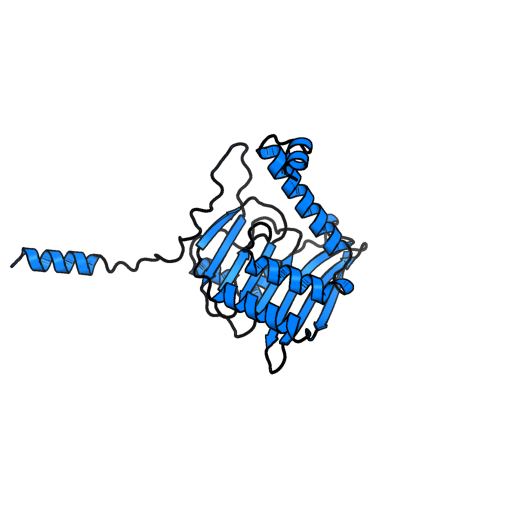 190 ALA A C 1
ATOM 1631 O O . ALA A 1 190 ? 4.759 8.129 -7.750 1.00 87.50 190 ALA A O 1
ATOM 1632 N N . PRO A 1 191 ? 5.578 9.548 -9.293 1.00 87.25 191 PRO A N 1
ATOM 1633 C CA . PRO A 1 191 ? 4.808 10.694 -8.814 1.00 87.25 191 PRO A CA 1
ATOM 1634 C C . PRO A 1 191 ? 3.310 10.411 -8.624 1.00 87.25 191 PRO A C 1
ATOM 1636 O O . PRO A 1 191 ? 2.745 10.794 -7.602 1.00 87.25 191 PRO A O 1
ATOM 1639 N N . GLU A 1 192 ? 2.679 9.720 -9.570 1.00 91.62 192 GLU A N 1
ATOM 1640 C CA . GLU A 1 192 ? 1.261 9.352 -9.570 1.00 91.62 192 GLU A CA 1
ATOM 1641 C C . GLU A 1 192 ? 0.896 8.387 -8.429 1.00 91.62 192 GLU A C 1
ATOM 1643 O O . GLU A 1 192 ? -0.093 8.588 -7.724 1.00 91.62 192 GLU A O 1
ATOM 1648 N N . GLU A 1 193 ? 1.744 7.395 -8.161 1.00 93.75 193 GLU A N 1
ATOM 1649 C CA . GLU A 1 193 ? 1.555 6.430 -7.074 1.00 93.75 193 GLU A CA 1
ATOM 1650 C C . GLU A 1 193 ? 1.704 7.107 -5.704 1.00 93.75 193 GLU A C 1
ATOM 1652 O O . GLU A 1 193 ? 0.913 6.859 -4.793 1.00 93.75 193 GLU A O 1
ATOM 1657 N N . ASN A 1 194 ? 2.688 8.004 -5.565 1.00 92.12 194 ASN A N 1
ATOM 1658 C CA . ASN A 1 194 ? 2.893 8.754 -4.329 1.00 92.12 194 ASN A CA 1
ATOM 1659 C C . ASN A 1 194 ? 1.758 9.749 -4.071 1.00 92.12 194 ASN A C 1
ATOM 1661 O O . ASN A 1 194 ? 1.293 9.866 -2.939 1.00 92.12 194 ASN A O 1
ATOM 1665 N N . ARG A 1 195 ? 1.266 10.435 -5.110 1.00 95.38 195 ARG A N 1
ATOM 1666 C CA . ARG A 1 195 ? 0.098 11.317 -4.983 1.00 95.38 195 ARG A CA 1
ATOM 1667 C C . ARG A 1 195 ? -1.146 10.540 -4.564 1.00 95.38 195 ARG A C 1
ATOM 1669 O O . ARG A 1 195 ? -1.839 10.991 -3.658 1.00 95.38 195 ARG A O 1
ATOM 1676 N N . LEU A 1 196 ? -1.391 9.365 -5.150 1.00 96.69 196 LEU A N 1
ATOM 1677 C CA . LEU A 1 196 ? -2.484 8.490 -4.719 1.00 96.69 196 LEU A CA 1
ATOM 1678 C C . LEU A 1 196 ? -2.333 8.089 -3.245 1.00 96.69 196 LEU A C 1
ATOM 1680 O O . LEU A 1 196 ? -3.299 8.170 -2.489 1.00 96.69 196 LEU A O 1
ATOM 1684 N N . TYR A 1 197 ? -1.131 7.692 -2.821 1.00 95.50 197 TYR A N 1
ATOM 1685 C CA . TYR A 1 197 ? -0.872 7.305 -1.434 1.00 95.50 197 TYR A CA 1
ATOM 1686 C C . TYR A 1 197 ? -1.126 8.453 -0.445 1.00 95.50 197 TYR A C 1
ATOM 1688 O O . TYR A 1 197 ? -1.834 8.262 0.545 1.00 95.50 197 TYR A O 1
ATOM 1696 N N . GLU A 1 198 ? -0.612 9.656 -0.713 1.00 95.44 198 GLU A N 1
ATOM 1697 C CA . GLU A 1 198 ? -0.822 10.814 0.169 1.00 95.44 198 GLU A CA 1
ATOM 1698 C C . GLU A 1 198 ? -2.285 11.287 0.179 1.00 95.44 198 GLU A C 1
ATOM 1700 O O . GLU A 1 198 ? -2.788 11.682 1.232 1.00 95.44 198 GLU A O 1
ATOM 1705 N N . GLU A 1 199 ? -3.001 11.193 -0.947 1.00 96.44 199 GLU A N 1
ATOM 1706 C CA . GLU A 1 199 ? -4.438 11.500 -1.014 1.00 96.44 199 GLU A CA 1
ATOM 1707 C C . GLU A 1 199 ? -5.247 10.544 -0.118 1.00 96.44 199 GLU A C 1
ATOM 1709 O O . GLU A 1 199 ? -6.116 10.980 0.640 1.00 96.44 199 GLU A O 1
ATOM 1714 N N . LEU A 1 200 ? -4.920 9.245 -0.131 1.00 97.50 200 LEU A N 1
ATOM 1715 C CA . LEU A 1 200 ? -5.556 8.244 0.732 1.00 97.50 200 LEU A CA 1
ATOM 1716 C C . LEU A 1 200 ? -5.238 8.469 2.218 1.00 97.50 200 LEU A C 1
ATOM 1718 O O . LEU A 1 200 ? -6.131 8.361 3.059 1.00 97.50 200 LEU A O 1
ATOM 1722 N N . ILE A 1 201 ? -4.003 8.840 2.556 1.00 96.19 201 ILE A N 1
ATOM 1723 C CA . ILE A 1 201 ? -3.634 9.192 3.936 1.00 96.19 201 ILE A CA 1
ATOM 1724 C C . ILE A 1 201 ? -4.382 10.440 4.397 1.00 96.19 201 ILE A C 1
ATOM 1726 O O . ILE A 1 201 ? -4.926 10.447 5.498 1.00 96.19 201 ILE A O 1
ATOM 1730 N N . SER A 1 202 ? -4.439 11.481 3.564 1.00 96.81 202 SER A N 1
ATOM 1731 C CA . SER A 1 202 ? -5.166 12.716 3.874 1.00 96.81 202 SER A CA 1
ATOM 1732 C C . SER A 1 202 ? -6.649 12.437 4.114 1.00 96.81 202 SER A C 1
ATOM 1734 O O . SER A 1 202 ? -7.225 12.909 5.097 1.00 96.81 202 SER A O 1
ATOM 1736 N N . LEU A 1 203 ? -7.253 11.595 3.270 1.00 97.62 203 LEU A N 1
ATOM 1737 C CA . LEU A 1 203 ? -8.650 11.203 3.397 1.00 97.62 203 LEU A CA 1
ATOM 1738 C C . LEU A 1 203 ? -8.941 10.510 4.736 1.00 97.62 203 LEU A C 1
ATOM 1740 O O . LEU A 1 203 ? -10.012 10.735 5.295 1.00 97.62 203 LEU A O 1
ATOM 1744 N N . PHE A 1 204 ? -8.010 9.716 5.270 1.00 97.88 204 PHE A N 1
ATOM 1745 C CA . PHE A 1 204 ? -8.173 8.940 6.510 1.00 97.88 204 PHE A CA 1
ATOM 1746 C C . PHE A 1 204 ? -7.312 9.427 7.680 1.00 97.88 204 PHE A C 1
ATOM 1748 O O . PHE A 1 204 ? -7.036 8.667 8.607 1.00 97.88 204 PHE A O 1
ATOM 1755 N N . TYR A 1 205 ? -6.880 10.689 7.657 1.00 97.12 205 TYR A N 1
ATOM 1756 C CA . TYR A 1 205 ? -5.911 11.202 8.627 1.00 97.12 205 TYR A CA 1
ATOM 1757 C C . TYR A 1 205 ? -6.336 10.980 10.089 1.00 97.12 205 TYR A C 1
ATOM 1759 O O . TYR A 1 205 ? -5.509 10.624 10.921 1.00 97.12 205 TYR A O 1
ATOM 1767 N N . ASN A 1 206 ? -7.630 11.137 10.386 1.00 97.00 206 ASN A N 1
ATOM 1768 C CA . ASN A 1 206 ? -8.171 11.001 11.742 1.00 97.00 206 ASN A CA 1
ATOM 1769 C C . ASN A 1 206 ? -8.401 9.542 12.170 1.00 97.00 206 ASN A C 1
ATOM 1771 O O . ASN A 1 206 ? -8.545 9.272 13.359 1.00 97.00 206 ASN A O 1
ATOM 1775 N N . GLU A 1 207 ? -8.498 8.616 11.218 1.00 97.00 207 GLU A N 1
ATOM 1776 C CA . GLU A 1 207 ? -8.761 7.196 11.465 1.00 97.00 207 GLU A CA 1
ATOM 1777 C C . GLU A 1 207 ? -7.471 6.369 11.529 1.00 97.00 207 GLU A C 1
ATOM 1779 O O . GLU A 1 207 ? -7.452 5.279 12.102 1.00 97.00 207 GLU A O 1
ATOM 1784 N N . LEU A 1 208 ? -6.381 6.876 10.948 1.00 96.44 208 LEU A N 1
ATOM 1785 C CA . LEU A 1 208 ? -5.066 6.256 11.048 1.00 96.44 208 LEU A CA 1
ATOM 1786 C C . LEU A 1 208 ? -4.505 6.424 12.473 1.00 96.44 208 LEU A C 1
ATOM 1788 O O . LEU A 1 208 ? -4.529 7.527 13.022 1.00 96.44 208 LEU A O 1
ATOM 1792 N N . PRO A 1 209 ? -3.967 5.356 13.091 1.00 94.50 209 PRO A N 1
ATOM 1793 C CA . PRO A 1 209 ? -3.462 5.423 14.458 1.00 94.50 209 PRO A CA 1
ATOM 1794 C C . PRO A 1 209 ? -2.192 6.278 14.539 1.00 94.50 209 PRO A C 1
ATOM 1796 O O . PRO A 1 209 ? -1.380 6.290 13.618 1.00 94.50 209 PRO A O 1
ATOM 1799 N N . GLU A 1 210 ? -1.935 6.923 15.678 1.00 94.06 210 GLU A N 1
ATOM 1800 C CA . GLU A 1 210 ? -0.710 7.718 15.880 1.00 94.06 210 GLU A CA 1
ATOM 1801 C C . GLU A 1 210 ? 0.571 6.907 15.604 1.00 94.06 210 GLU A C 1
ATOM 1803 O O . GLU A 1 210 ? 1.534 7.404 15.011 1.00 94.06 210 GLU A O 1
ATOM 1808 N N . SER A 1 211 ? 0.558 5.618 15.960 1.00 92.69 211 SER A N 1
ATOM 1809 C CA . SER A 1 211 ? 1.665 4.694 15.709 1.00 92.69 211 SER A CA 1
ATOM 1810 C C . SER A 1 211 ? 1.988 4.517 14.219 1.00 92.69 211 SER A C 1
ATOM 1812 O O . SER A 1 211 ? 3.158 4.320 13.893 1.00 92.69 211 SER A O 1
ATOM 1814 N N . PHE A 1 212 ? 1.011 4.664 13.314 1.00 93.62 212 PHE A N 1
ATOM 1815 C CA . PHE A 1 212 ? 1.245 4.691 11.865 1.00 93.62 212 PHE A CA 1
ATOM 1816 C C . PHE A 1 212 ? 2.131 5.885 11.484 1.00 93.62 212 PHE A C 1
ATOM 1818 O O . PHE A 1 212 ? 3.180 5.721 10.860 1.00 93.62 212 PHE A O 1
ATOM 1825 N N . PHE A 1 213 ? 1.768 7.096 11.916 1.00 93.06 213 PHE A N 1
ATOM 1826 C CA . PHE A 1 213 ? 2.525 8.308 11.584 1.00 93.06 213 PHE A CA 1
ATOM 1827 C C . PHE A 1 213 ? 3.922 8.311 12.208 1.00 93.06 213 PHE A C 1
ATOM 1829 O O . PHE A 1 213 ? 4.889 8.743 11.570 1.00 93.06 213 PHE A O 1
ATOM 1836 N N . LYS A 1 214 ? 4.046 7.790 13.433 1.00 91.44 214 LYS A N 1
ATOM 1837 C CA . LYS A 1 214 ? 5.334 7.635 14.114 1.00 91.44 214 LYS A CA 1
ATOM 1838 C C . LYS A 1 214 ? 6.269 6.699 13.342 1.00 91.44 214 LYS A C 1
ATOM 1840 O O . LYS A 1 214 ? 7.379 7.112 13.008 1.00 91.44 214 LYS A O 1
ATOM 1845 N N . GLN A 1 215 ? 5.807 5.495 12.997 1.00 88.25 215 GLN A N 1
ATOM 1846 C CA . GLN A 1 215 ? 6.591 4.530 12.216 1.00 88.25 215 GLN A CA 1
ATOM 1847 C C . GLN A 1 215 ? 6.998 5.102 10.855 1.00 88.25 215 GLN A C 1
ATOM 1849 O O . GLN A 1 215 ? 8.162 5.016 10.470 1.00 88.25 215 GLN A O 1
ATOM 1854 N N . ARG A 1 216 ? 6.073 5.770 10.155 1.00 87.62 216 ARG A N 1
ATOM 1855 C CA . ARG A 1 216 ? 6.350 6.409 8.861 1.00 87.62 216 ARG A CA 1
ATOM 1856 C C . ARG A 1 216 ? 7.473 7.446 8.953 1.00 87.62 216 ARG A C 1
ATOM 1858 O O . ARG A 1 216 ? 8.365 7.503 8.107 1.00 87.62 216 ARG A O 1
ATOM 1865 N N . LYS A 1 217 ? 7.458 8.272 10.004 1.00 87.25 217 LYS A N 1
ATOM 1866 C CA . LYS A 1 217 ? 8.517 9.258 10.268 1.00 87.25 217 LYS A CA 1
ATOM 1867 C C . LYS A 1 217 ? 9.857 8.584 10.571 1.00 87.25 217 LYS A C 1
ATOM 1869 O O . LYS A 1 217 ? 10.891 9.040 10.083 1.00 87.25 217 LYS A O 1
ATOM 1874 N N . GLU A 1 218 ? 9.846 7.520 11.367 1.00 85.62 218 GLU A N 1
ATOM 1875 C CA . GLU A 1 218 ? 11.044 6.752 11.721 1.00 85.62 218 GLU A CA 1
ATOM 1876 C C . GLU A 1 218 ? 11.677 6.080 10.496 1.00 85.62 218 GLU A C 1
ATOM 1878 O O . GLU A 1 218 ? 12.893 6.192 10.317 1.00 85.62 218 GLU A O 1
ATOM 1883 N N . ASN A 1 219 ? 10.862 5.483 9.623 1.00 80.62 219 ASN A N 1
ATOM 1884 C CA . ASN A 1 219 ? 11.293 4.886 8.358 1.00 80.62 219 ASN A CA 1
ATOM 1885 C C . ASN A 1 219 ? 11.972 5.920 7.454 1.00 80.62 219 ASN A C 1
ATOM 1887 O O . ASN A 1 219 ? 13.120 5.732 7.052 1.00 80.62 219 ASN A O 1
ATOM 1891 N N . ARG A 1 220 ? 11.327 7.073 7.228 1.00 78.75 220 ARG A N 1
ATOM 1892 C CA . ARG A 1 220 ? 11.914 8.177 6.443 1.00 78.75 220 ARG A CA 1
ATOM 1893 C C . ARG A 1 220 ? 13.243 8.662 7.029 1.00 78.75 220 ARG A C 1
ATOM 1895 O O . ARG A 1 220 ? 14.214 8.868 6.304 1.00 78.75 220 ARG A O 1
ATOM 1902 N N . ALA A 1 221 ? 13.315 8.831 8.349 1.00 78.94 221 ALA A N 1
ATOM 1903 C CA . ALA A 1 221 ? 14.539 9.276 9.013 1.00 78.94 221 ALA A CA 1
ATOM 1904 C C . ALA A 1 221 ? 15.671 8.238 8.921 1.00 78.94 221 ALA A C 1
ATOM 1906 O O . ALA A 1 221 ? 16.842 8.609 8.816 1.00 78.94 221 ALA A O 1
ATOM 1907 N N . TYR A 1 222 ? 15.341 6.946 8.976 1.00 76.44 222 TYR A N 1
ATOM 1908 C CA . TYR A 1 222 ? 16.299 5.864 8.767 1.00 76.44 222 TYR A CA 1
ATOM 1909 C C . TYR A 1 222 ? 16.884 5.903 7.353 1.00 76.44 222 TYR A C 1
ATOM 1911 O O . TYR A 1 222 ? 18.107 5.865 7.205 1.00 76.44 222 TYR A O 1
ATOM 1919 N N . GLU A 1 223 ? 16.039 6.076 6.339 1.00 70.44 223 GLU A N 1
ATOM 1920 C CA . GLU A 1 223 ? 16.465 6.145 4.939 1.00 70.44 223 GLU A CA 1
ATOM 1921 C C . GLU A 1 223 ? 17.379 7.337 4.654 1.00 70.44 223 GLU A C 1
ATOM 1923 O O . GLU A 1 223 ? 18.432 7.175 4.034 1.00 70.44 223 GLU A O 1
ATOM 1928 N N . ILE A 1 224 ? 17.062 8.513 5.202 1.00 70.94 224 ILE A N 1
ATOM 1929 C CA . ILE A 1 224 ? 17.940 9.689 5.109 1.00 70.94 224 ILE A CA 1
ATOM 1930 C C . ILE A 1 224 ? 19.315 9.380 5.714 1.00 70.94 224 ILE A C 1
ATOM 1932 O O . ILE A 1 224 ? 20.334 9.570 5.050 1.00 70.94 224 ILE A O 1
ATOM 1936 N N . ARG A 1 225 ? 19.366 8.841 6.943 1.00 73.69 225 ARG A N 1
ATOM 1937 C CA . ARG A 1 225 ? 20.640 8.479 7.597 1.00 73.69 225 ARG A CA 1
ATOM 1938 C C . ARG A 1 225 ? 21.433 7.452 6.788 1.00 73.69 225 ARG A C 1
ATOM 1940 O O . ARG A 1 225 ? 22.658 7.539 6.721 1.00 73.69 225 ARG A O 1
ATOM 1947 N N . ARG A 1 226 ? 20.747 6.494 6.165 1.00 69.50 226 ARG A N 1
ATOM 1948 C CA . ARG A 1 226 ? 21.350 5.459 5.319 1.00 69.50 226 ARG A CA 1
ATOM 1949 C C . ARG A 1 226 ? 21.987 6.054 4.066 1.00 69.50 226 ARG A C 1
ATOM 1951 O O . ARG A 1 226 ? 23.145 5.753 3.779 1.00 69.50 226 ARG A O 1
ATOM 1958 N N . ILE A 1 227 ? 21.263 6.909 3.343 1.00 66.44 227 ILE A N 1
ATOM 1959 C CA . ILE A 1 227 ? 21.776 7.612 2.158 1.00 66.44 227 ILE A CA 1
ATOM 1960 C C . ILE A 1 227 ? 22.976 8.473 2.553 1.00 66.44 227 ILE A C 1
ATOM 1962 O O . ILE A 1 227 ? 24.037 8.362 1.941 1.00 66.44 227 ILE A O 1
ATOM 1966 N N . MET A 1 228 ? 22.847 9.258 3.622 1.00 67.38 228 MET A N 1
ATOM 1967 C CA . MET A 1 228 ? 23.935 10.092 4.123 1.00 67.38 228 MET A CA 1
ATOM 1968 C C . MET A 1 228 ? 25.192 9.280 4.440 1.00 67.38 228 MET A C 1
ATOM 1970 O O . MET A 1 228 ? 26.274 9.615 3.968 1.00 67.38 228 MET A O 1
ATOM 1974 N N . SER A 1 229 ? 25.049 8.169 5.168 1.00 70.44 229 SER A N 1
ATOM 1975 C CA . SER A 1 229 ? 26.167 7.276 5.480 1.00 70.44 229 SER A CA 1
ATOM 1976 C C . SER A 1 229 ? 26.795 6.670 4.223 1.00 70.44 229 SER A C 1
ATOM 1978 O O . SER A 1 229 ? 28.019 6.600 4.138 1.00 70.44 229 SER A O 1
ATOM 1980 N N . LYS A 1 230 ? 25.986 6.265 3.235 1.00 66.06 230 LYS A N 1
ATOM 1981 C CA . LYS A 1 230 ? 26.475 5.677 1.980 1.00 66.06 230 LYS A CA 1
ATOM 1982 C C . LYS A 1 230 ? 27.323 6.658 1.168 1.00 66.06 230 LYS A C 1
ATOM 1984 O O . LYS A 1 230 ? 28.316 6.251 0.573 1.00 66.06 230 LYS A O 1
ATOM 1989 N N . TYR A 1 231 ? 26.918 7.922 1.122 1.00 68.62 231 TYR A N 1
ATOM 1990 C CA . TYR A 1 231 ? 27.584 8.956 0.327 1.00 68.62 231 TYR A CA 1
ATOM 1991 C C . TYR A 1 231 ? 28.537 9.831 1.151 1.00 68.62 231 TYR A C 1
ATOM 1993 O O . TYR A 1 231 ? 29.049 10.818 0.632 1.00 68.62 231 TYR A O 1
ATOM 2001 N N . ASN A 1 232 ? 28.789 9.463 2.414 1.00 71.38 232 ASN A N 1
ATOM 2002 C CA . ASN A 1 232 ? 29.578 10.240 3.372 1.00 71.38 232 ASN A CA 1
ATOM 2003 C C . ASN A 1 232 ? 29.142 11.720 3.447 1.00 71.38 232 ASN A C 1
ATOM 2005 O O . ASN A 1 232 ? 29.975 12.617 3.558 1.00 71.38 232 ASN A O 1
ATOM 2009 N N . LEU A 1 233 ? 27.832 11.960 3.344 1.00 66.00 233 LEU A N 1
ATOM 2010 C CA . LEU A 1 233 ? 27.227 13.287 3.428 1.00 66.00 233 LEU A CA 1
ATOM 2011 C C . LEU A 1 233 ? 26.982 13.636 4.894 1.00 66.00 233 LEU A C 1
ATOM 2013 O O . LEU A 1 233 ? 26.497 12.805 5.668 1.00 66.00 233 LEU A O 1
ATOM 2017 N N . ASN A 1 234 ? 27.264 14.876 5.271 1.00 67.62 234 ASN A N 1
ATOM 2018 C CA . ASN A 1 234 ? 26.903 15.423 6.569 1.00 67.62 234 ASN A CA 1
ATOM 2019 C C . ASN A 1 234 ? 25.587 16.213 6.466 1.00 67.62 234 ASN A C 1
ATOM 2021 O O . ASN A 1 234 ? 25.218 16.687 5.395 1.00 67.62 234 ASN A O 1
ATOM 2025 N N . LEU A 1 235 ? 24.861 16.382 7.577 1.00 58.25 235 LEU A N 1
ATOM 2026 C CA . LEU A 1 235 ? 23.590 17.133 7.604 1.00 58.25 235 LEU A CA 1
ATOM 2027 C C . LEU A 1 235 ? 23.782 18.565 7.075 1.00 58.25 235 LEU A C 1
ATOM 2029 O O . LEU A 1 235 ? 22.936 19.080 6.349 1.00 58.25 235 LEU A O 1
ATOM 2033 N N . LYS A 1 236 ? 24.958 19.145 7.346 1.00 57.47 236 LYS A N 1
ATOM 2034 C CA . LYS A 1 236 ? 25.386 20.460 6.850 1.00 57.47 236 LYS A CA 1
ATOM 2035 C C . LYS A 1 236 ? 25.507 20.552 5.323 1.00 57.47 236 LYS A C 1
ATOM 2037 O O . LYS A 1 236 ? 25.414 21.648 4.784 1.00 57.47 236 LYS A O 1
ATOM 2042 N N . ASP A 1 237 ? 25.710 19.436 4.625 1.00 52.88 237 ASP A N 1
ATOM 2043 C CA . ASP A 1 237 ? 25.831 19.420 3.160 1.00 52.88 237 ASP A CA 1
ATOM 2044 C C . ASP A 1 237 ? 24.455 19.480 2.475 1.00 52.88 237 ASP A C 1
ATOM 2046 O O . ASP A 1 237 ? 24.353 19.897 1.326 1.00 52.88 237 ASP A O 1
ATOM 2050 N N . ILE A 1 238 ? 23.390 19.098 3.190 1.00 50.91 238 ILE A N 1
ATOM 2051 C CA . ILE A 1 238 ? 22.000 19.115 2.706 1.00 50.91 238 ILE A CA 1
ATOM 2052 C C . ILE A 1 238 ? 21.329 20.457 3.031 1.00 50.91 238 ILE A C 1
ATOM 2054 O O . ILE A 1 238 ? 20.555 20.967 2.225 1.00 50.91 238 ILE A O 1
ATOM 2058 N N . GLU A 1 239 ? 21.662 21.063 4.174 1.00 45.56 239 GLU A N 1
ATOM 2059 C CA . GLU A 1 239 ? 21.165 22.392 4.566 1.00 45.56 239 GLU A CA 1
ATOM 2060 C C . GLU A 1 239 ? 21.625 23.518 3.620 1.00 45.56 239 GLU A C 1
ATOM 2062 O O . GLU A 1 239 ? 20.974 24.551 3.565 1.00 45.56 239 GLU A O 1
ATOM 2067 N N . ASN A 1 240 ? 22.690 23.315 2.834 1.00 40.47 240 ASN A N 1
ATOM 2068 C CA . ASN A 1 240 ? 23.185 24.282 1.840 1.00 40.47 240 ASN A CA 1
ATOM 2069 C C . ASN A 1 240 ? 22.554 24.128 0.437 1.00 40.47 240 ASN A C 1
ATOM 2071 O O . ASN A 1 240 ? 22.991 24.790 -0.504 1.00 40.47 240 ASN A O 1
ATOM 2075 N N . ILE A 1 241 ? 21.573 23.232 0.269 1.00 45.41 241 ILE A N 1
ATOM 2076 C CA . ILE A 1 241 ? 20.880 22.993 -1.014 1.00 45.41 241 ILE A CA 1
ATOM 2077 C C . ILE A 1 241 ? 19.542 23.765 -1.094 1.00 45.41 241 ILE A C 1
ATOM 2079 O O . ILE A 1 241 ? 18.912 23.782 -2.152 1.00 45.41 241 ILE A O 1
ATOM 2083 N N . TYR A 1 242 ? 19.139 24.464 -0.025 1.00 33.00 242 TYR A N 1
ATOM 2084 C CA . TYR A 1 242 ? 17.960 25.341 0.009 1.00 33.00 242 TYR A CA 1
ATOM 2085 C C . TYR A 1 242 ? 18.315 26.775 0.396 1.00 33.00 242 TYR A C 1
ATOM 2087 O O . TYR A 1 242 ? 19.038 26.953 1.399 1.00 33.00 242 TYR A O 1
#

Sequence (242 aa):
MIKKILFIMIMISNIVYSEEYFRDLKYFEYAYINPPISISERNYVIKHKNENKTVFYFRLKGLYRGITRSRDKDEILKYMTLENLENYYSRFNPKDKSYYGQFLYGKWTITNNNKTNVELYIVTVDENGNIHENRYNKFPNLGQAYHIHWYINEIDENNAQGYYSVPDYGEMMTIMTPNKIIFKNPDFFAPEENRLYEELISLFYNELPESFFKQRKENRAYEIRRIMSKYNLNLKDIENIY

Organism: NCBI:txid157687